Protein AF-A0AAW0X0D1-F1 (afdb_monomer)

Nearest PDB structures (foldseek):
  8yf1-assembly1_B  TM=9.082E-01  e=1.368E-10  Homo sapiens
  8yf1-assembly1_A  TM=9.006E-01  e=2.381E-10  Homo sapiens
  8jli-assembly1_B  TM=8.000E-01  e=1.851E-10  Homo sapiens
  8k77-assembly1_A  TM=7.781E-01  e=1.851E-10  Homo sapiens
  8uo9-assembly1_A  TM=7.679E-01  e=2.913E-10  Homo sapiens

Organism: Cherax quadricarinatus (NCBI:txid27406)

pLDDT: mean 74.45, std 17.95, range [35.16, 94.06]

Sequence (230 aa):
MMIGAMIWGSLSDNVGRRRALLSALFVNALFGIMTAFMPTYGIFMTTRLCSGIGIGGGIPIVFAYYCEFVTQPERGRHLSWLLVFWAIGGVFTALMAWIIIPRTGITVVLDEEHHFSSWRVFLVVCSLPSFGAVIGLYFMPESPRFLLEKGREVEAMIVYKKIFKWNNANNPGAEYQLTELELPSGPHRPLRHNPPQGVGKNFVSDISYGLEQLLWFISMVPRVHQASEK

Secondary structure (DSSP, 8-state):
-HHHHHHHHHHHHHH-HHHHHHHHHHHHHHHHHHHHH--SHHHHHHHHHHHHHHHHHHHHHHHHHHHHHS-GGGHHHHHHHHHHHHHHHHHHHHHHHHHHS--SHHHHHHTTTSSS-HHHHHHHHHHHHHHHHHHHHHTSPPPHHHHHHTT-HHHHHHHHHHHHHHHTTT-TT----------TTS----------TTS-S-HHHHHHHHHHHHHHHHHTS--TTS----

Structure (mmCIF, N/CA/C/O backbone):
data_AF-A0AAW0X0D1-F1
#
_entry.id   AF-A0AAW0X0D1-F1
#
loop_
_atom_site.group_PDB
_atom_site.id
_atom_site.type_symbol
_atom_site.label_atom_id
_atom_site.label_alt_id
_atom_site.label_comp_id
_atom_site.label_asym_id
_atom_site.label_entity_id
_atom_site.label_seq_id
_atom_site.pdbx_PDB_ins_code
_atom_site.Cartn_x
_atom_site.Cartn_y
_atom_site.Cartn_z
_atom_site.occupancy
_atom_site.B_iso_or_equiv
_atom_site.auth_seq_id
_atom_site.auth_comp_id
_atom_site.auth_asym_id
_atom_site.auth_atom_id
_atom_site.pdbx_PDB_model_num
ATOM 1 N N . MET A 1 1 ? 8.998 10.699 -1.374 1.00 71.00 1 MET A N 1
ATOM 2 C CA . MET A 1 1 ? 8.598 10.143 -0.063 1.00 71.00 1 MET A CA 1
ATOM 3 C C . MET A 1 1 ? 7.984 11.204 0.848 1.00 71.00 1 MET A C 1
ATOM 5 O O . MET A 1 1 ? 6.795 11.098 1.097 1.00 71.00 1 MET A O 1
ATOM 9 N N . MET A 1 2 ? 8.716 12.257 1.254 1.00 83.06 2 MET A N 1
ATOM 10 C CA . MET A 1 2 ? 8.206 13.308 2.166 1.00 83.06 2 MET A CA 1
ATOM 11 C C . MET A 1 2 ? 6.879 13.944 1.715 1.00 83.06 2 MET A C 1
ATOM 13 O O . MET A 1 2 ? 5.914 13.958 2.470 1.00 83.06 2 MET A O 1
ATOM 17 N N . ILE A 1 3 ? 6.810 14.398 0.460 1.00 87.81 3 ILE A N 1
ATOM 18 C CA . ILE A 1 3 ? 5.611 15.044 -0.103 1.00 87.81 3 ILE A CA 1
ATOM 19 C C . ILE A 1 3 ? 4.404 14.091 -0.088 1.00 87.81 3 ILE A C 1
ATOM 21 O O . ILE A 1 3 ? 3.301 14.488 0.272 1.00 87.81 3 ILE A O 1
ATOM 25 N N . GLY A 1 4 ? 4.624 12.814 -0.420 1.00 85.00 4 GLY A N 1
ATOM 26 C CA . GLY A 1 4 ? 3.578 11.792 -0.385 1.00 85.00 4 GLY A CA 1
ATOM 27 C C . GLY A 1 4 ? 3.030 11.566 1.018 1.00 85.00 4 GLY A C 1
ATOM 28 O O . GLY A 1 4 ? 1.818 11.572 1.194 1.00 85.00 4 GLY A O 1
ATOM 29 N N . ALA A 1 5 ? 3.907 11.455 2.019 1.00 85.62 5 ALA A N 1
ATOM 30 C CA . ALA A 1 5 ? 3.506 11.294 3.415 1.00 85.62 5 ALA A CA 1
ATOM 31 C C . ALA A 1 5 ? 2.669 12.477 3.929 1.00 85.62 5 ALA A C 1
ATOM 33 O O . ALA A 1 5 ? 1.670 12.261 4.606 1.00 85.62 5 ALA A O 1
ATOM 34 N N . MET A 1 6 ? 3.027 13.714 3.568 1.00 87.19 6 MET A N 1
ATOM 35 C CA . MET A 1 6 ? 2.276 14.910 3.976 1.00 87.19 6 MET A CA 1
ATOM 36 C C . MET A 1 6 ? 0.875 14.957 3.353 1.00 87.19 6 MET A C 1
ATOM 38 O O . MET A 1 6 ? -0.108 15.183 4.057 1.00 87.19 6 MET A O 1
ATOM 42 N N . ILE A 1 7 ? 0.775 14.711 2.042 1.00 88.75 7 ILE A N 1
ATOM 43 C CA . ILE A 1 7 ? -0.501 14.765 1.314 1.00 88.75 7 ILE A CA 1
ATOM 44 C C . ILE A 1 7 ? -1.424 13.633 1.774 1.00 88.75 7 ILE A C 1
ATOM 46 O O . ILE A 1 7 ? -2.567 13.876 2.156 1.00 88.75 7 ILE A O 1
ATOM 50 N N . TRP A 1 8 ? -0.930 12.393 1.760 1.00 88.94 8 TRP A N 1
ATOM 51 C CA . TRP A 1 8 ? -1.745 11.226 2.091 1.00 88.94 8 TRP A CA 1
ATOM 52 C C . TRP A 1 8 ? -2.006 11.081 3.585 1.00 88.94 8 TRP A C 1
ATOM 54 O O . TRP A 1 8 ? -3.079 10.605 3.937 1.00 88.94 8 TRP A O 1
ATOM 64 N N . GLY A 1 9 ? -1.096 11.531 4.452 1.00 85.69 9 GLY A N 1
ATOM 65 C CA . GLY A 1 9 ? -1.329 11.572 5.897 1.00 85.69 9 GLY A CA 1
ATOM 66 C C . GLY A 1 9 ? -2.491 12.500 6.257 1.00 85.69 9 GLY A C 1
ATOM 67 O O . GLY A 1 9 ? -3.450 12.077 6.894 1.00 85.69 9 GLY A O 1
ATOM 68 N N . SER A 1 10 ? -2.487 13.733 5.737 1.00 85.81 10 SER A N 1
ATOM 69 C CA . SER A 1 10 ? -3.622 14.653 5.921 1.00 85.81 10 SER A CA 1
ATOM 70 C C . SER A 1 10 ? -4.919 14.099 5.314 1.00 85.81 10 SER A C 1
ATOM 72 O O . SER A 1 10 ? -6.009 14.232 5.879 1.00 85.81 10 SER A O 1
ATOM 74 N N . LEU A 1 11 ? -4.819 13.414 4.170 1.00 87.94 11 LEU A N 1
ATOM 75 C CA . LEU A 1 11 ? -5.970 12.775 3.538 1.00 87.94 11 LEU A CA 1
ATOM 76 C C . LEU A 1 11 ? -6.513 11.596 4.363 1.00 87.94 11 LEU A C 1
ATOM 78 O O . LEU A 1 11 ? -7.732 11.418 4.421 1.00 87.94 11 LEU A O 1
ATOM 82 N N . SER A 1 12 ? -5.649 10.805 5.009 1.00 87.56 12 SER A N 1
ATOM 83 C CA . SER A 1 12 ? -6.058 9.639 5.800 1.00 87.56 12 SER A CA 1
ATOM 84 C C . SER A 1 12 ? -6.858 10.012 7.034 1.00 87.56 12 SER A C 1
ATOM 86 O O . SER A 1 12 ? -7.807 9.303 7.366 1.00 87.56 12 SER A O 1
ATOM 88 N N . ASP A 1 13 ? -6.537 11.146 7.649 1.00 85.06 13 ASP A N 1
ATOM 89 C CA . ASP A 1 13 ? -7.237 11.632 8.840 1.00 85.06 13 ASP A CA 1
ATOM 90 C C . ASP A 1 13 ? -8.615 12.220 8.489 1.00 85.06 13 ASP A C 1
ATOM 92 O O . ASP A 1 13 ? -9.566 12.153 9.270 1.00 85.06 13 ASP A O 1
ATOM 96 N N . ASN A 1 14 ? -8.768 12.756 7.274 1.00 84.75 14 ASN A N 1
ATOM 97 C CA . ASN A 1 14 ? -10.017 13.370 6.830 1.00 84.75 14 ASN A CA 1
ATOM 98 C C . ASN A 1 14 ? -10.994 12.376 6.189 1.00 84.75 14 ASN A C 1
ATOM 100 O O . ASN A 1 14 ? -12.172 12.349 6.557 1.00 84.75 14 ASN A O 1
ATOM 104 N N . VAL A 1 15 ? -10.516 11.578 5.230 1.00 84.62 15 VAL A N 1
ATOM 105 C CA . VAL A 1 15 ? -11.342 10.718 4.358 1.00 84.62 15 VAL A CA 1
ATOM 106 C C . VAL A 1 15 ? -11.457 9.287 4.888 1.00 84.62 15 VAL A C 1
ATOM 108 O O . VAL A 1 15 ? -12.427 8.594 4.570 1.00 84.62 15 VAL A O 1
ATOM 111 N N . GLY A 1 16 ? -10.493 8.852 5.700 1.00 84.75 16 GLY A N 1
ATOM 112 C CA . GLY A 1 16 ? -10.395 7.495 6.228 1.00 84.75 16 GLY A CA 1
ATOM 113 C C . GLY A 1 16 ? -9.120 6.795 5.786 1.00 84.75 16 GLY A C 1
ATOM 114 O O . GLY A 1 16 ? -8.631 6.968 4.663 1.00 84.75 16 GLY A O 1
ATOM 115 N N . ARG A 1 17 ? -8.583 5.973 6.686 1.00 88.69 17 ARG A N 1
ATOM 116 C CA . ARG A 1 17 ? -7.289 5.306 6.519 1.00 88.69 17 ARG A CA 1
ATOM 117 C C . ARG A 1 17 ? -7.302 4.288 5.388 1.00 88.69 17 ARG A C 1
ATOM 119 O O . ARG A 1 17 ? -6.362 4.263 4.599 1.00 88.69 17 ARG A O 1
ATOM 126 N N . ARG A 1 18 ? -8.369 3.496 5.237 1.00 89.31 18 ARG A N 1
ATOM 127 C CA . ARG A 1 18 ? -8.465 2.508 4.148 1.00 89.31 18 ARG A CA 1
ATOM 128 C C . ARG A 1 18 ? -8.559 3.198 2.794 1.00 89.31 18 ARG A C 1
ATOM 130 O O . ARG A 1 18 ? -7.876 2.791 1.861 1.00 89.31 18 ARG A O 1
ATOM 137 N N . ARG A 1 19 ? -9.385 4.242 2.673 1.00 89.88 19 ARG A N 1
ATOM 138 C CA . ARG A 1 19 ? -9.566 4.981 1.410 1.00 89.88 19 ARG A CA 1
ATOM 139 C C . ARG A 1 19 ? -8.287 5.693 0.977 1.00 89.88 19 ARG A C 1
ATOM 141 O O . ARG A 1 19 ? -7.924 5.617 -0.195 1.00 89.88 19 ARG A O 1
ATOM 148 N N . ALA A 1 20 ? -7.589 6.333 1.914 1.00 91.81 20 ALA A N 1
ATOM 149 C CA . ALA A 1 20 ? -6.301 6.962 1.639 1.00 91.81 20 ALA A CA 1
ATOM 150 C C . ALA A 1 20 ? -5.225 5.926 1.279 1.00 91.81 20 ALA A C 1
ATOM 152 O O . ALA A 1 20 ? -4.462 6.128 0.338 1.00 91.81 20 ALA A O 1
ATOM 153 N N . LEU A 1 21 ? -5.193 4.781 1.964 1.00 91.06 21 LEU A N 1
ATOM 154 C CA . LEU A 1 21 ? -4.252 3.717 1.633 1.00 91.06 21 LEU A CA 1
ATOM 155 C C . LEU A 1 21 ? -4.539 3.092 0.257 1.00 91.06 21 LEU A C 1
ATOM 157 O O . LEU A 1 21 ? -3.612 2.873 -0.519 1.00 91.06 21 LEU A O 1
ATOM 161 N N . LEU A 1 22 ? -5.811 2.861 -0.082 1.00 92.44 22 LEU A N 1
ATOM 162 C CA . LEU A 1 22 ? -6.222 2.376 -1.403 1.00 92.44 22 LEU A CA 1
ATOM 163 C C . LEU A 1 22 ? -5.805 3.342 -2.513 1.00 92.44 22 LEU A C 1
ATOM 165 O O . LEU A 1 22 ? -5.269 2.895 -3.524 1.00 92.44 22 LEU A O 1
ATOM 169 N N . SER A 1 23 ? -6.002 4.652 -2.330 1.00 92.75 23 SER A N 1
ATOM 170 C CA . SER A 1 23 ? -5.594 5.635 -3.338 1.00 92.75 23 SER A CA 1
ATOM 171 C C . SER A 1 23 ? -4.072 5.707 -3.486 1.00 92.75 23 SER A C 1
ATOM 173 O O . SER A 1 23 ? -3.581 5.756 -4.612 1.00 92.75 23 SER A O 1
ATOM 175 N N . ALA A 1 24 ? -3.313 5.629 -2.385 1.00 92.44 24 ALA A N 1
ATOM 176 C CA . ALA A 1 24 ? -1.848 5.590 -2.411 1.00 92.44 24 ALA A CA 1
ATOM 177 C C . ALA A 1 24 ? -1.316 4.363 -3.170 1.00 92.44 24 ALA A C 1
ATOM 179 O O . ALA A 1 24 ? -0.440 4.483 -4.032 1.00 92.44 24 ALA A O 1
ATOM 180 N N . LEU A 1 25 ? -1.869 3.183 -2.869 1.00 91.56 25 LEU A N 1
ATOM 181 C CA . LEU A 1 25 ? -1.496 1.926 -3.516 1.00 91.56 25 LEU A CA 1
ATOM 182 C C . LEU A 1 25 ? -1.894 1.910 -4.991 1.00 91.56 25 LEU A C 1
ATOM 184 O O . LEU A 1 25 ? -1.103 1.467 -5.819 1.00 91.56 25 LEU A O 1
ATOM 188 N N . PHE A 1 26 ? -3.073 2.433 -5.330 1.00 93.06 26 PHE A N 1
ATOM 189 C CA . PHE A 1 26 ? -3.527 2.537 -6.714 1.00 93.06 26 PHE A CA 1
ATOM 190 C C . PHE A 1 26 ? -2.626 3.458 -7.540 1.00 93.06 26 PHE A C 1
ATOM 192 O O . PHE A 1 26 ? -2.194 3.074 -8.623 1.00 93.06 26 PHE A O 1
ATOM 199 N N . VAL A 1 27 ? -2.269 4.632 -7.005 1.00 93.38 27 VAL A N 1
ATOM 200 C CA . VAL A 1 27 ? -1.297 5.550 -7.622 1.00 93.38 27 VAL A CA 1
ATOM 201 C C . VAL A 1 27 ? 0.036 4.836 -7.834 1.00 93.38 27 VAL A C 1
ATOM 203 O O . VAL A 1 27 ? 0.568 4.846 -8.942 1.00 93.38 27 VAL A O 1
ATOM 206 N N . ASN A 1 28 ? 0.562 4.151 -6.816 1.00 92.94 28 ASN A N 1
ATOM 207 C CA . ASN A 1 28 ? 1.808 3.405 -6.969 1.00 92.94 28 ASN A CA 1
ATOM 208 C C . ASN A 1 28 ? 1.719 2.309 -8.046 1.00 92.94 28 ASN A C 1
ATOM 210 O O . ASN A 1 28 ? 2.626 2.190 -8.864 1.00 92.94 28 ASN A O 1
ATOM 214 N N . ALA A 1 29 ? 0.642 1.526 -8.057 1.00 91.81 29 ALA A N 1
ATOM 215 C CA . ALA A 1 29 ? 0.449 0.418 -8.984 1.00 91.81 29 ALA A CA 1
ATOM 216 C C . ALA A 1 29 ? 0.308 0.908 -10.438 1.00 91.81 29 ALA A C 1
ATOM 218 O O . ALA A 1 29 ? 0.981 0.398 -11.336 1.00 91.81 29 ALA A O 1
ATOM 219 N N . LEU A 1 30 ? -0.500 1.950 -10.656 1.00 94.06 30 LEU A N 1
ATOM 220 C CA . LEU A 1 30 ? -0.722 2.563 -11.964 1.00 94.06 30 LEU A CA 1
ATOM 221 C C . LEU A 1 30 ? 0.572 3.161 -12.525 1.00 94.06 30 LEU A C 1
ATOM 223 O O . LEU A 1 30 ? 1.005 2.789 -13.616 1.00 94.06 30 LEU A O 1
ATOM 227 N N . PHE A 1 31 ? 1.229 4.041 -11.764 1.00 93.56 31 PHE A N 1
ATOM 228 C CA . PHE A 1 31 ? 2.475 4.668 -12.208 1.00 93.56 31 PHE A CA 1
ATOM 229 C C . PHE A 1 31 ? 3.635 3.659 -12.285 1.00 93.56 31 PHE A C 1
ATOM 231 O O . PHE A 1 31 ? 4.514 3.800 -13.136 1.00 93.56 31 PHE A O 1
ATOM 238 N N . GLY A 1 32 ? 3.625 2.605 -11.465 1.00 90.31 32 GLY A N 1
ATOM 239 C CA . GLY A 1 32 ? 4.586 1.501 -11.527 1.00 90.31 32 GLY A CA 1
ATOM 240 C C . GLY A 1 32 ? 4.571 0.782 -12.877 1.00 90.31 32 GLY A C 1
ATOM 241 O O . GLY A 1 32 ? 5.615 0.681 -13.521 1.00 90.31 32 GLY A O 1
ATOM 242 N N . ILE A 1 33 ? 3.387 0.383 -13.358 1.00 91.19 33 ILE A N 1
ATOM 243 C CA . ILE A 1 33 ? 3.243 -0.242 -14.684 1.00 91.19 33 ILE A CA 1
ATOM 244 C C . ILE A 1 33 ? 3.492 0.768 -15.801 1.00 91.19 33 ILE A C 1
ATOM 246 O O . ILE A 1 33 ? 4.225 0.458 -16.737 1.00 91.19 33 ILE A O 1
ATOM 250 N N . MET A 1 34 ? 2.936 1.981 -15.706 1.00 91.81 34 MET A N 1
ATOM 25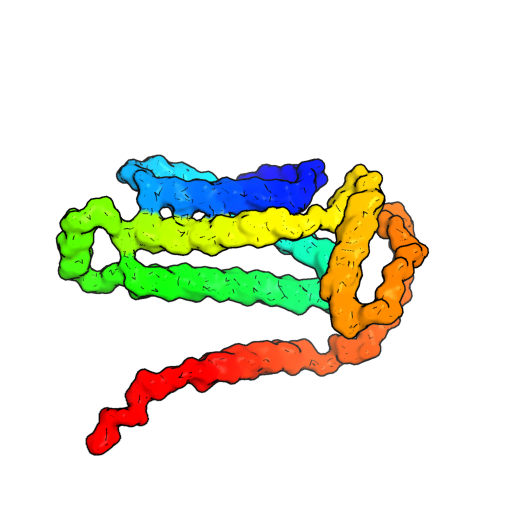1 C CA . MET A 1 34 ? 3.139 3.014 -16.730 1.00 91.81 34 MET A CA 1
ATOM 252 C C . MET A 1 34 ? 4.625 3.279 -16.979 1.00 91.81 34 MET A C 1
ATOM 254 O O . MET A 1 34 ? 5.024 3.453 -18.127 1.00 91.81 34 MET A O 1
ATOM 258 N N . THR A 1 35 ? 5.456 3.233 -15.932 1.00 90.81 35 THR A N 1
ATOM 259 C CA . THR A 1 35 ? 6.909 3.435 -16.041 1.00 90.81 35 THR A CA 1
ATOM 260 C C . THR A 1 35 ? 7.549 2.446 -17.024 1.00 90.81 35 THR A C 1
ATOM 262 O O . THR A 1 35 ? 8.447 2.828 -17.773 1.00 90.81 35 THR A O 1
ATOM 265 N N . ALA A 1 36 ? 7.066 1.201 -17.082 1.00 88.06 36 ALA A N 1
ATOM 266 C CA . ALA A 1 36 ? 7.604 0.174 -17.973 1.00 88.06 36 ALA A CA 1
ATOM 267 C C . ALA A 1 36 ? 7.348 0.460 -19.461 1.00 88.06 36 ALA A C 1
ATOM 269 O O . ALA A 1 36 ? 8.088 -0.042 -20.303 1.00 88.06 36 ALA A O 1
ATOM 270 N N . PHE A 1 37 ? 6.359 1.292 -19.798 1.00 87.75 37 PHE A N 1
ATOM 271 C CA . PHE A 1 37 ? 5.997 1.627 -21.180 1.00 87.75 37 PHE A CA 1
ATOM 272 C C . PHE A 1 37 ? 6.543 2.982 -21.649 1.00 87.75 37 PHE A C 1
ATOM 274 O O . PHE A 1 37 ? 6.379 3.335 -22.813 1.00 87.75 37 PHE A O 1
ATOM 281 N N . MET A 1 38 ? 7.224 3.746 -20.784 1.00 88.81 38 MET A N 1
ATOM 282 C CA . MET A 1 38 ? 7.678 5.089 -21.158 1.00 88.81 38 MET A CA 1
ATOM 283 C C . MET A 1 38 ? 8.875 5.049 -22.126 1.00 88.81 38 MET A C 1
ATOM 285 O O . MET A 1 38 ? 9.872 4.382 -21.826 1.00 88.81 38 MET A O 1
ATOM 289 N N . PRO A 1 39 ? 8.810 5.755 -23.274 1.00 83.50 39 PRO A N 1
ATOM 290 C CA . PRO A 1 39 ? 9.883 5.761 -24.271 1.00 83.50 39 PRO A CA 1
ATOM 291 C C . PRO A 1 39 ? 10.992 6.769 -23.937 1.00 83.50 39 PRO A C 1
ATOM 293 O O . PRO A 1 39 ? 12.158 6.521 -24.223 1.00 83.50 39 PRO A O 1
ATOM 296 N N . THR A 1 40 ? 10.640 7.886 -23.294 1.00 89.25 40 THR A N 1
ATOM 297 C CA . THR A 1 40 ? 11.554 9.009 -23.039 1.00 89.25 40 THR A CA 1
ATOM 298 C C . THR A 1 40 ? 11.998 9.044 -21.581 1.00 89.25 40 THR A C 1
ATOM 300 O O . THR A 1 40 ? 11.172 8.934 -20.673 1.00 89.25 40 THR A O 1
ATOM 303 N N . TYR A 1 41 ? 13.287 9.308 -21.345 1.00 88.25 41 TYR A N 1
ATOM 304 C CA . TYR A 1 41 ? 13.872 9.403 -20.001 1.00 88.25 41 TYR A CA 1
ATOM 305 C C . TYR A 1 41 ? 13.154 10.413 -19.081 1.00 88.25 41 TYR A C 1
ATOM 307 O O . TYR A 1 41 ? 12.909 10.126 -17.911 1.00 88.25 41 TYR A O 1
ATOM 315 N N . GLY A 1 42 ? 12.741 11.573 -19.608 1.00 92.31 42 GLY A N 1
ATOM 316 C CA . GLY A 1 42 ? 12.019 12.581 -18.820 1.00 92.31 42 GLY A CA 1
ATOM 317 C C . GLY A 1 42 ? 10.661 12.091 -18.300 1.00 92.31 42 GLY A C 1
ATOM 318 O O . GLY A 1 42 ? 10.326 12.279 -17.128 1.00 92.31 42 GLY A O 1
ATOM 319 N N . ILE A 1 43 ? 9.890 11.398 -19.143 1.00 90.25 43 ILE A N 1
ATOM 320 C CA . ILE A 1 43 ? 8.581 10.853 -18.751 1.00 90.25 43 ILE A CA 1
ATOM 321 C C . ILE A 1 43 ? 8.769 9.640 -17.829 1.00 90.25 43 ILE A C 1
ATOM 323 O O . ILE A 1 43 ? 8.041 9.478 -16.852 1.00 90.25 43 ILE A O 1
ATOM 327 N N . PHE A 1 44 ? 9.801 8.830 -18.068 1.00 90.44 44 PHE A N 1
ATOM 328 C CA . PHE A 1 44 ? 10.196 7.752 -17.164 1.00 90.44 44 PHE A CA 1
ATOM 329 C C . PHE A 1 44 ? 10.468 8.272 -15.740 1.00 90.44 44 PHE A C 1
ATOM 331 O O . PHE A 1 44 ? 9.900 7.759 -14.774 1.00 90.44 44 PHE A O 1
ATOM 338 N N . MET A 1 45 ? 11.261 9.339 -15.599 1.00 92.31 45 MET A N 1
ATOM 339 C CA . MET A 1 45 ? 11.615 9.897 -14.290 1.00 92.31 45 MET A CA 1
ATOM 340 C C . MET A 1 45 ? 10.412 10.514 -13.566 1.00 92.31 45 MET A C 1
ATOM 342 O O . MET A 1 45 ? 10.223 10.290 -12.370 1.00 92.31 45 MET A O 1
ATOM 346 N N . THR A 1 46 ? 9.564 11.258 -14.279 1.00 93.38 46 THR A N 1
ATOM 347 C CA . THR A 1 46 ? 8.354 11.868 -13.693 1.00 93.38 46 THR A CA 1
ATOM 348 C C . THR A 1 46 ? 7.359 10.810 -13.222 1.00 93.38 46 THR A C 1
ATOM 350 O O . THR A 1 46 ? 6.896 10.869 -12.084 1.00 93.38 46 THR A O 1
ATOM 353 N N . THR A 1 47 ? 7.114 9.778 -14.031 1.00 92.88 47 THR A N 1
ATOM 354 C CA . THR A 1 47 ? 6.271 8.631 -13.657 1.00 92.88 47 THR A CA 1
ATOM 355 C C . THR A 1 47 ? 6.819 7.936 -12.406 1.00 92.88 47 THR A C 1
ATOM 357 O O . THR A 1 47 ? 6.063 7.571 -11.499 1.00 92.88 47 THR A O 1
ATOM 360 N N . ARG A 1 48 ? 8.149 7.822 -12.288 1.00 91.31 48 ARG A N 1
ATOM 361 C CA . ARG A 1 48 ? 8.778 7.197 -11.124 1.00 91.31 48 ARG A CA 1
ATOM 362 C C . ARG A 1 48 ? 8.703 8.048 -9.864 1.00 91.31 48 ARG A C 1
ATOM 364 O O . ARG A 1 48 ? 8.474 7.503 -8.782 1.00 91.31 48 ARG A O 1
ATOM 371 N N . LEU A 1 49 ? 8.814 9.368 -10.001 1.00 92.25 49 LEU A N 1
ATOM 372 C CA . LEU A 1 49 ? 8.538 10.307 -8.915 1.00 92.25 49 LEU A CA 1
ATOM 373 C C . LEU A 1 49 ? 7.087 10.178 -8.434 1.00 92.25 49 LEU A C 1
ATOM 375 O O . LEU A 1 49 ? 6.869 10.062 -7.229 1.00 92.25 49 LEU A O 1
ATOM 379 N N . CYS A 1 50 ? 6.111 10.102 -9.344 1.00 92.44 50 CYS A N 1
ATOM 380 C CA . CYS A 1 50 ? 4.698 9.902 -9.001 1.00 92.44 50 CYS A CA 1
ATOM 381 C C . CYS A 1 50 ? 4.452 8.572 -8.267 1.00 92.44 50 CYS A C 1
ATOM 383 O O . CYS A 1 50 ? 3.807 8.562 -7.217 1.00 92.44 50 CYS A O 1
ATOM 385 N N . SER A 1 51 ? 5.029 7.463 -8.741 1.00 91.88 51 SER A N 1
ATOM 386 C CA . SER A 1 51 ? 4.988 6.173 -8.028 1.00 91.88 51 SER A CA 1
ATOM 387 C C . SER A 1 51 ? 5.613 6.281 -6.628 1.00 91.88 51 SER A C 1
ATOM 389 O O . SER A 1 51 ? 5.042 5.801 -5.646 1.00 91.88 51 SER A O 1
ATOM 391 N N . GLY A 1 52 ? 6.738 6.990 -6.499 1.00 90.88 52 GLY A N 1
ATOM 392 C CA . GLY A 1 52 ? 7.394 7.224 -5.214 1.00 90.88 52 GLY A CA 1
ATOM 393 C C . GLY A 1 52 ? 6.579 8.086 -4.239 1.00 90.88 52 GLY A C 1
ATOM 394 O O . GLY A 1 52 ? 6.694 7.924 -3.024 1.00 90.88 52 GLY A O 1
ATOM 395 N N . ILE A 1 53 ? 5.740 8.997 -4.731 1.00 92.00 53 ILE A N 1
ATOM 396 C CA . ILE A 1 53 ? 4.791 9.743 -3.892 1.00 92.00 53 ILE A CA 1
ATOM 397 C C . ILE A 1 53 ? 3.741 8.782 -3.315 1.00 92.00 53 ILE A C 1
ATOM 399 O O . ILE A 1 53 ? 3.498 8.827 -2.110 1.00 92.00 53 ILE A O 1
ATOM 403 N N . GLY A 1 54 ? 3.206 7.863 -4.127 1.00 90.38 54 GLY A N 1
ATOM 404 C CA . GLY A 1 54 ? 2.249 6.844 -3.678 1.00 90.38 54 GLY A CA 1
ATOM 405 C C . GLY A 1 54 ? 2.810 5.934 -2.579 1.00 90.38 54 GLY A C 1
ATOM 406 O O . GLY A 1 54 ? 2.202 5.797 -1.519 1.00 90.38 54 GLY A O 1
ATOM 407 N N . ILE A 1 55 ? 4.014 5.380 -2.771 1.00 90.31 55 ILE A N 1
ATOM 408 C CA . ILE A 1 55 ? 4.672 4.537 -1.751 1.00 90.31 55 ILE A CA 1
ATOM 409 C C . ILE A 1 55 ? 4.929 5.333 -0.465 1.00 90.31 55 ILE A C 1
ATOM 411 O O . ILE A 1 55 ? 4.638 4.853 0.629 1.00 90.31 55 ILE A O 1
ATOM 415 N N . GLY A 1 56 ? 5.438 6.563 -0.589 1.00 89.25 56 GLY A N 1
ATOM 416 C CA . GLY A 1 56 ? 5.763 7.405 0.563 1.00 89.25 56 GLY A CA 1
ATOM 417 C C . GLY A 1 56 ? 4.553 7.777 1.416 1.00 89.25 56 GLY A C 1
ATOM 418 O O . GLY A 1 56 ? 4.687 7.893 2.630 1.00 89.25 56 GLY A O 1
ATOM 419 N N . GLY A 1 57 ? 3.385 7.936 0.791 1.00 88.00 57 GLY A N 1
ATOM 420 C CA . GLY A 1 57 ? 2.115 8.151 1.483 1.00 88.00 57 GLY A CA 1
ATOM 421 C C . GLY A 1 57 ? 1.551 6.886 2.126 1.00 88.00 57 GLY A C 1
ATOM 422 O O . GLY A 1 57 ? 1.042 6.936 3.241 1.00 88.00 57 GLY A O 1
ATOM 423 N N . GLY A 1 58 ? 1.671 5.741 1.448 1.00 89.69 58 GLY A N 1
ATOM 424 C CA . GLY A 1 58 ? 1.090 4.480 1.906 1.00 89.69 58 GLY A CA 1
ATOM 425 C C . GLY A 1 58 ? 1.732 3.933 3.181 1.00 89.69 58 GLY A C 1
ATOM 426 O O . GLY A 1 58 ? 1.013 3.511 4.080 1.00 89.69 58 GLY A O 1
ATOM 427 N N . ILE A 1 59 ? 3.064 3.974 3.294 1.00 89.62 59 ILE A N 1
ATOM 428 C CA . ILE A 1 59 ? 3.808 3.367 4.415 1.00 89.62 59 ILE A CA 1
ATOM 429 C C . ILE A 1 59 ? 3.291 3.809 5.802 1.00 89.62 59 ILE A C 1
ATOM 431 O O . ILE A 1 59 ? 2.888 2.934 6.572 1.00 89.62 59 ILE A O 1
ATOM 435 N N . PRO A 1 60 ? 3.255 5.111 6.156 1.00 88.69 60 PRO A N 1
ATOM 436 C CA . PRO A 1 60 ? 2.798 5.534 7.484 1.00 88.69 60 PRO A CA 1
ATOM 437 C C . PRO A 1 60 ? 1.330 5.167 7.743 1.00 88.69 60 PRO A C 1
ATOM 439 O O . PRO A 1 60 ? 0.977 4.797 8.863 1.00 88.69 60 PRO A O 1
ATOM 442 N N . ILE A 1 61 ? 0.489 5.197 6.705 1.00 90.75 61 ILE A N 1
ATOM 443 C CA . ILE A 1 61 ? -0.928 4.838 6.815 1.00 90.75 61 ILE A CA 1
ATOM 444 C C . ILE A 1 61 ? -1.088 3.344 7.085 1.00 90.75 61 ILE A C 1
ATOM 446 O O . ILE A 1 61 ? -1.905 2.985 7.925 1.00 90.75 61 ILE A O 1
ATOM 450 N N . VAL A 1 62 ? -0.306 2.470 6.435 1.00 90.75 62 VAL A N 1
ATOM 451 C CA . VAL A 1 62 ? -0.333 1.018 6.698 1.00 90.75 62 VAL A CA 1
ATOM 452 C C . VAL A 1 62 ? -0.025 0.739 8.163 1.00 90.75 62 VAL A C 1
ATOM 454 O O . VAL A 1 62 ? -0.772 0.006 8.808 1.00 90.75 62 VAL A O 1
ATOM 457 N N . PHE A 1 63 ? 1.042 1.337 8.698 1.00 89.12 63 PHE A N 1
ATOM 458 C CA . PHE A 1 63 ? 1.422 1.154 10.099 1.00 89.12 63 PHE A CA 1
ATOM 459 C C . PHE A 1 63 ? 0.317 1.615 11.049 1.00 89.12 63 PHE A C 1
ATOM 461 O O . PHE A 1 63 ? -0.058 0.887 11.968 1.00 89.12 63 PHE A O 1
ATOM 468 N N . ALA A 1 64 ? -0.237 2.802 10.806 1.00 88.88 64 ALA A N 1
ATOM 469 C CA . ALA A 1 64 ? -1.296 3.361 11.631 1.00 88.88 64 AL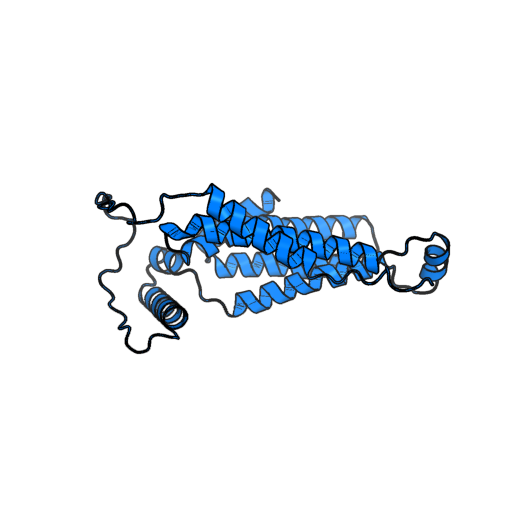A A CA 1
ATOM 470 C C . ALA A 1 64 ? -2.576 2.508 11.558 1.00 88.88 64 ALA A C 1
ATOM 472 O O . ALA A 1 64 ? -3.132 2.143 12.595 1.00 88.88 64 ALA A O 1
ATOM 473 N N . TYR A 1 65 ? -3.009 2.157 10.346 1.00 88.69 65 TYR A N 1
ATOM 474 C CA . TYR A 1 65 ? -4.179 1.323 10.078 1.00 88.69 65 TYR A CA 1
ATOM 475 C C . TYR A 1 65 ? -4.047 -0.039 10.758 1.00 88.69 65 TYR A C 1
ATOM 477 O O . TYR A 1 65 ? -4.949 -0.459 11.472 1.00 88.69 65 TYR A O 1
ATOM 485 N N . TYR A 1 66 ? -2.903 -0.704 10.613 1.00 87.19 66 TYR A N 1
ATOM 486 C CA . TYR A 1 66 ? -2.678 -2.019 11.201 1.00 87.19 66 TYR A CA 1
ATOM 487 C C . TYR A 1 66 ? -2.673 -1.982 12.738 1.00 87.19 66 TYR A C 1
ATOM 489 O O . TYR A 1 66 ? -3.314 -2.816 13.376 1.00 87.19 66 TYR A O 1
ATOM 497 N N . CYS A 1 67 ? -2.053 -0.966 13.346 1.00 86.00 67 CYS A N 1
ATOM 498 C CA . CYS A 1 67 ? -2.039 -0.777 14.801 1.00 86.00 67 CYS A CA 1
ATOM 499 C C . CYS A 1 67 ? -3.428 -0.603 15.436 1.00 86.00 67 CYS A C 1
ATOM 501 O O . CYS A 1 67 ? -3.576 -0.830 16.637 1.00 86.00 67 CYS A O 1
ATOM 503 N N . GLU A 1 68 ? -4.441 -0.199 14.671 1.00 85.44 68 GLU A N 1
ATOM 504 C CA . GLU A 1 68 ? -5.808 -0.039 15.182 1.00 85.44 68 GLU A CA 1
ATOM 505 C C . GLU A 1 68 ? -6.575 -1.350 15.297 1.00 85.44 68 GLU A C 1
ATOM 507 O O . GLU A 1 68 ? -7.501 -1.435 16.102 1.00 85.44 68 GLU A O 1
ATOM 512 N N . PHE A 1 69 ? -6.179 -2.376 14.543 1.00 80.81 69 PHE A N 1
ATOM 513 C CA . PHE A 1 69 ? -6.751 -3.717 14.663 1.00 80.81 69 PHE A CA 1
ATOM 514 C C . PHE A 1 69 ? -6.044 -4.562 15.727 1.00 80.81 69 PHE A C 1
ATOM 516 O O . PHE A 1 69 ? -6.582 -5.584 16.148 1.00 80.81 69 PHE A O 1
ATOM 523 N N . VAL A 1 70 ? -4.855 -4.146 16.178 1.00 81.00 70 VAL A N 1
ATOM 524 C CA . VAL A 1 70 ? -4.023 -4.919 17.107 1.00 81.00 70 VAL A CA 1
ATOM 525 C C . VAL A 1 70 ? -4.186 -4.438 18.553 1.00 81.00 70 VAL A C 1
ATOM 527 O O . VAL A 1 70 ? -4.122 -3.243 18.873 1.00 81.00 70 VAL A O 1
ATOM 530 N N . THR A 1 71 ? -4.345 -5.402 19.461 1.00 73.38 71 THR A N 1
ATOM 531 C CA . THR A 1 71 ? -4.433 -5.177 20.908 1.00 73.38 71 THR A CA 1
ATOM 532 C C . THR A 1 71 ? -3.095 -4.689 21.472 1.00 73.38 71 THR A C 1
ATOM 534 O O . THR A 1 71 ? -2.032 -5.145 21.060 1.00 73.38 71 THR A O 1
ATOM 537 N N . GLN A 1 72 ? -3.140 -3.768 22.444 1.00 71.62 72 GLN A N 1
ATOM 538 C CA . GLN A 1 72 ? -1.965 -3.122 23.060 1.00 71.62 72 GLN A CA 1
ATOM 539 C C . GLN A 1 72 ? -0.776 -4.056 23.384 1.00 71.62 72 GLN A C 1
ATOM 541 O O . GLN A 1 72 ? 0.336 -3.715 22.978 1.00 71.62 72 GLN A O 1
ATOM 546 N N . PRO A 1 73 ? -0.952 -5.221 24.047 1.00 72.19 73 PRO A N 1
ATOM 547 C CA . PRO A 1 73 ? 0.185 -6.064 24.430 1.00 72.19 73 PRO A CA 1
ATOM 548 C C . PRO A 1 73 ? 0.886 -6.735 23.242 1.00 72.19 73 PRO A C 1
ATOM 550 O O . PRO A 1 73 ? 2.071 -7.040 23.329 1.00 72.19 73 PRO A O 1
ATOM 553 N N . GLU A 1 74 ? 0.196 -6.943 22.119 1.00 76.06 74 GLU A N 1
ATOM 554 C CA . GLU A 1 74 ? 0.748 -7.671 20.972 1.00 76.06 74 GLU A CA 1
ATOM 555 C C . GLU A 1 74 ? 1.172 -6.755 19.814 1.00 76.06 74 GLU A C 1
ATOM 557 O O . GLU A 1 74 ? 1.655 -7.246 18.790 1.00 76.06 74 GLU A O 1
ATOM 562 N N . ARG A 1 75 ? 1.033 -5.427 19.952 1.00 78.25 75 ARG A N 1
ATOM 563 C CA . ARG A 1 75 ? 1.367 -4.452 18.892 1.00 78.25 75 ARG A CA 1
ATOM 564 C C . ARG A 1 75 ? 2.790 -4.602 18.383 1.00 78.25 75 ARG A C 1
ATOM 566 O O . ARG A 1 75 ? 2.992 -4.642 17.174 1.00 78.25 75 ARG A O 1
ATOM 573 N N . GLY A 1 76 ? 3.756 -4.740 19.292 1.00 81.31 76 GLY A N 1
ATOM 574 C CA . GLY A 1 76 ? 5.168 -4.889 18.936 1.00 81.31 76 GLY A CA 1
ATOM 575 C C . GLY A 1 76 ? 5.421 -6.114 18.054 1.00 81.31 76 GLY A C 1
ATOM 576 O O . GLY A 1 76 ? 6.024 -5.989 16.994 1.00 81.31 76 GLY A O 1
ATOM 577 N N . ARG A 1 77 ? 4.878 -7.280 18.431 1.00 79.62 77 ARG A N 1
ATOM 578 C CA . ARG A 1 77 ? 5.030 -8.529 17.665 1.00 79.62 77 ARG A CA 1
ATOM 579 C C . ARG A 1 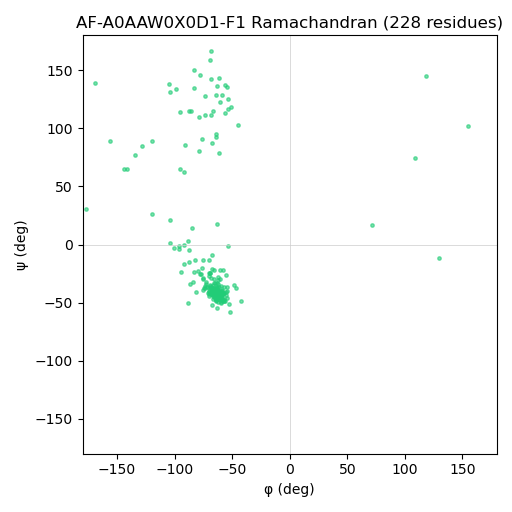77 ? 4.457 -8.402 16.254 1.00 79.62 77 ARG A C 1
ATOM 581 O O . ARG A 1 77 ? 5.095 -8.798 15.284 1.00 79.62 77 ARG A O 1
ATOM 588 N N . HIS A 1 78 ? 3.259 -7.840 16.135 1.00 80.69 78 HIS A N 1
ATOM 589 C CA . HIS A 1 78 ? 2.589 -7.682 14.847 1.00 80.69 78 HIS A CA 1
ATOM 590 C C . HIS A 1 78 ? 3.295 -6.659 13.948 1.00 80.69 78 HIS A C 1
ATOM 592 O O . HIS A 1 78 ? 3.409 -6.882 12.744 1.00 80.69 78 HIS A O 1
ATOM 598 N N . LEU A 1 79 ? 3.812 -5.569 14.517 1.00 86.19 79 LEU A N 1
ATOM 599 C CA . LEU A 1 79 ? 4.636 -4.611 13.781 1.00 86.19 79 LEU A CA 1
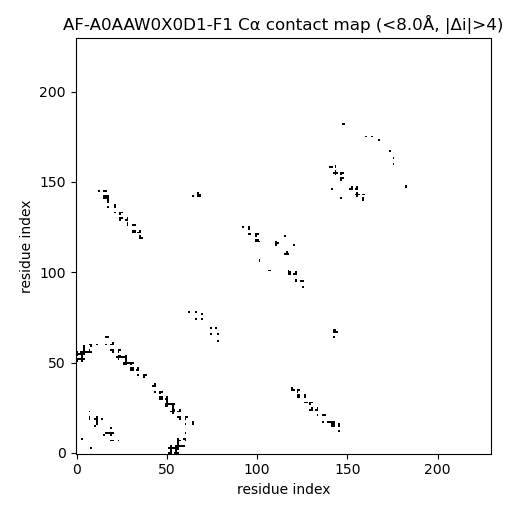ATOM 600 C C . LEU A 1 79 ? 5.924 -5.256 13.265 1.00 86.19 79 LEU A C 1
ATOM 602 O O . LEU A 1 79 ? 6.269 -5.052 12.105 1.00 86.19 79 LEU A O 1
ATOM 606 N N . SER A 1 80 ? 6.588 -6.091 14.070 1.00 86.75 80 SER A N 1
ATOM 607 C CA . SER A 1 80 ? 7.761 -6.849 13.622 1.00 86.75 80 SER A CA 1
ATOM 608 C C . SER A 1 80 ? 7.440 -7.751 12.430 1.00 86.75 80 SER A C 1
ATOM 610 O O . SER A 1 80 ? 8.187 -7.745 11.455 1.00 86.75 80 SER A O 1
ATOM 612 N N . TRP A 1 81 ? 6.302 -8.456 12.445 1.00 84.69 81 TRP A N 1
ATOM 613 C CA . TRP A 1 81 ? 5.846 -9.227 11.281 1.00 84.69 81 TRP A CA 1
ATOM 614 C C . TRP A 1 81 ? 5.700 -8.356 10.031 1.00 84.69 81 TRP A C 1
ATOM 616 O O . TRP A 1 81 ? 6.130 -8.756 8.951 1.00 84.69 81 TRP A O 1
ATOM 626 N N . LEU A 1 82 ? 5.159 -7.144 10.171 1.00 86.06 82 LEU A N 1
ATOM 627 C CA . LEU A 1 82 ? 5.011 -6.210 9.055 1.00 86.06 82 LEU A CA 1
ATOM 628 C C . LEU A 1 82 ? 6.367 -5.777 8.467 1.00 86.06 82 LEU A C 1
ATOM 630 O O . LEU A 1 82 ? 6.499 -5.666 7.248 1.00 86.06 82 LEU A O 1
ATOM 634 N N . LEU A 1 83 ? 7.392 -5.598 9.306 1.00 88.25 83 LEU A N 1
ATOM 635 C CA . LEU A 1 83 ? 8.761 -5.329 8.847 1.00 88.25 83 LEU A CA 1
ATOM 636 C C . LEU A 1 83 ? 9.391 -6.545 8.152 1.00 88.25 83 LEU A C 1
ATOM 638 O O . LEU A 1 83 ? 10.091 -6.383 7.153 1.00 88.25 83 LEU A O 1
ATOM 642 N N . VAL A 1 84 ? 9.125 -7.762 8.633 1.00 90.12 84 VAL A N 1
ATOM 643 C CA . VAL A 1 84 ? 9.596 -8.992 7.975 1.00 90.12 84 VAL A CA 1
ATOM 644 C C . VAL A 1 84 ? 8.997 -9.111 6.572 1.00 90.12 84 VAL A C 1
ATOM 646 O O . VAL A 1 84 ? 9.726 -9.395 5.623 1.00 90.12 84 VAL A O 1
ATOM 649 N N . PHE A 1 85 ? 7.708 -8.803 6.395 1.00 85.50 85 PHE A N 1
ATOM 650 C CA . PHE A 1 85 ? 7.086 -8.762 5.066 1.00 85.50 85 PHE A CA 1
ATOM 651 C C . PHE A 1 85 ? 7.754 -7.755 4.123 1.00 85.50 85 PHE A C 1
ATOM 653 O O . PHE A 1 85 ? 7.897 -8.033 2.931 1.00 85.50 85 PHE A O 1
ATOM 660 N N . TRP A 1 86 ? 8.212 -6.613 4.642 1.00 86.88 86 TRP A N 1
ATOM 661 C CA . TRP A 1 86 ? 8.978 -5.651 3.851 1.00 86.88 86 TRP A CA 1
ATOM 662 C C . TRP A 1 86 ? 10.321 -6.231 3.381 1.00 86.88 86 TRP A C 1
ATOM 664 O O . TRP A 1 86 ? 10.660 -6.115 2.201 1.00 86.88 86 TRP A O 1
ATOM 674 N N . ALA A 1 87 ? 11.044 -6.928 4.262 1.00 90.88 87 ALA A N 1
ATOM 675 C CA . ALA A 1 87 ? 12.291 -7.604 3.905 1.00 90.88 87 ALA A CA 1
ATOM 676 C C . ALA A 1 87 ? 12.073 -8.718 2.864 1.00 90.88 87 ALA A C 1
ATOM 678 O O . ALA A 1 87 ? 12.816 -8.794 1.885 1.00 90.88 87 ALA A O 1
ATOM 679 N N . ILE A 1 88 ? 11.017 -9.527 3.016 1.00 90.31 88 ILE A N 1
ATOM 680 C CA . ILE A 1 88 ? 10.624 -10.555 2.034 1.00 90.31 88 ILE A CA 1
ATOM 681 C C . ILE A 1 88 ? 10.364 -9.919 0.664 1.00 90.31 88 ILE A C 1
ATOM 683 O O . ILE A 1 88 ? 10.816 -10.446 -0.351 1.00 90.31 88 ILE A O 1
ATOM 687 N N . GLY A 1 89 ? 9.696 -8.763 0.623 1.00 89.50 89 GLY A N 1
ATOM 688 C CA . GLY A 1 89 ? 9.496 -8.003 -0.611 1.00 89.50 89 GLY A CA 1
ATOM 689 C C . GLY A 1 89 ? 10.812 -7.593 -1.280 1.00 89.50 89 GLY A C 1
ATOM 690 O O . GLY A 1 89 ? 10.937 -7.703 -2.498 1.00 89.50 89 GLY A O 1
ATOM 691 N N . GLY A 1 90 ? 11.814 -7.179 -0.500 1.00 90.62 90 GLY A N 1
ATOM 692 C CA . GLY A 1 90 ? 13.157 -6.872 -1.004 1.00 90.62 90 GLY A CA 1
ATOM 693 C C . GLY A 1 90 ? 13.897 -8.095 -1.556 1.00 90.62 90 GLY A C 1
ATOM 694 O O . GLY A 1 90 ? 14.546 -8.017 -2.597 1.00 90.62 90 GLY A O 1
ATOM 695 N N . VAL A 1 91 ? 13.763 -9.251 -0.904 1.00 93.50 91 VAL A N 1
ATOM 696 C CA . VAL A 1 91 ? 14.317 -10.514 -1.419 1.00 93.50 91 VAL A CA 1
ATOM 697 C C . VAL A 1 91 ? 13.611 -10.918 -2.713 1.00 93.50 91 VAL A C 1
ATOM 699 O O . VAL A 1 91 ? 14.271 -11.291 -3.679 1.00 93.50 91 VAL A O 1
ATOM 702 N N . PHE A 1 92 ? 12.284 -10.787 -2.773 1.00 90.12 92 PHE A N 1
ATOM 703 C CA . PHE A 1 92 ? 11.504 -11.056 -3.979 1.00 90.12 92 PHE A CA 1
ATOM 704 C C . PHE A 1 92 ? 11.961 -10.189 -5.159 1.00 90.12 92 PHE A C 1
ATOM 706 O O . PHE A 1 92 ? 12.205 -10.720 -6.241 1.00 90.12 92 PHE A O 1
ATOM 713 N N . THR A 1 93 ? 12.139 -8.877 -4.969 1.00 89.81 93 THR A N 1
ATOM 714 C CA . THR A 1 93 ? 12.618 -7.998 -6.049 1.00 89.81 93 THR A CA 1
ATOM 715 C C . THR A 1 93 ? 14.038 -8.352 -6.486 1.00 89.81 93 THR A C 1
ATOM 717 O O . THR A 1 93 ? 14.303 -8.380 -7.686 1.00 89.81 93 THR A O 1
ATOM 720 N N . ALA A 1 94 ? 14.934 -8.694 -5.557 1.00 90.19 94 ALA A N 1
ATOM 721 C CA . ALA A 1 94 ? 16.286 -9.144 -5.888 1.00 90.19 94 ALA A CA 1
ATOM 722 C C . ALA A 1 94 ? 16.288 -10.463 -6.685 1.00 90.19 94 ALA A C 1
ATOM 724 O O . ALA A 1 94 ? 16.999 -10.577 -7.683 1.00 90.19 94 ALA A O 1
ATOM 725 N N . LEU A 1 95 ? 15.459 -11.438 -6.299 1.00 89.94 95 LEU A N 1
ATOM 726 C CA . LEU A 1 95 ? 15.309 -12.709 -7.016 1.00 89.94 95 LEU A CA 1
ATOM 727 C C . LEU A 1 95 ? 14.729 -12.508 -8.419 1.00 89.94 95 LEU A C 1
ATOM 729 O O . LEU A 1 95 ? 15.230 -13.090 -9.379 1.00 89.94 95 LEU A O 1
ATOM 733 N N . MET A 1 96 ? 13.708 -11.658 -8.560 1.00 86.69 96 MET A N 1
ATOM 734 C CA . MET A 1 96 ? 13.143 -11.328 -9.871 1.00 86.69 96 MET A CA 1
ATOM 735 C C . MET A 1 96 ? 14.174 -10.630 -10.760 1.00 86.69 96 MET A C 1
ATOM 737 O O . MET A 1 96 ? 14.290 -10.971 -11.933 1.00 86.69 96 MET A O 1
ATOM 741 N N . ALA A 1 97 ? 14.973 -9.710 -10.212 1.00 86.25 97 ALA A N 1
ATOM 742 C CA . ALA A 1 97 ? 16.058 -9.073 -10.956 1.00 86.25 97 ALA A CA 1
ATOM 743 C C . ALA A 1 97 ? 17.104 -10.100 -11.418 1.00 86.25 97 ALA A C 1
ATOM 745 O O . ALA A 1 97 ? 17.543 -10.062 -12.561 1.00 86.25 97 ALA A O 1
ATOM 746 N N . TRP A 1 98 ? 17.460 -11.052 -10.554 1.00 84.12 98 TRP A N 1
ATOM 747 C CA . TRP A 1 98 ? 18.441 -12.100 -10.844 1.00 84.12 98 TRP A CA 1
ATOM 748 C C . TRP A 1 98 ? 18.002 -13.081 -11.938 1.00 84.12 98 TRP A C 1
ATOM 750 O O . TRP A 1 98 ? 18.853 -13.595 -12.665 1.00 84.12 98 TRP A O 1
ATOM 760 N N . ILE A 1 99 ? 16.699 -13.358 -12.038 1.00 84.25 99 ILE A N 1
ATOM 761 C CA . ILE A 1 99 ? 16.113 -14.245 -13.056 1.00 84.25 99 ILE A CA 1
ATOM 762 C C . ILE A 1 99 ? 15.911 -13.509 -14.385 1.00 84.25 99 ILE A C 1
ATOM 764 O O . ILE A 1 99 ? 16.147 -14.087 -15.441 1.00 84.25 99 ILE A O 1
ATOM 768 N N . ILE A 1 100 ? 15.452 -12.255 -14.334 1.00 81.56 100 ILE A N 1
ATOM 769 C CA . ILE A 1 100 ? 15.005 -11.512 -15.520 1.00 81.56 100 ILE A CA 1
ATOM 770 C C . ILE A 1 100 ? 16.161 -10.789 -16.216 1.00 81.56 100 ILE A C 1
ATOM 772 O O . ILE A 1 100 ? 16.138 -10.660 -17.434 1.00 81.56 100 ILE A O 1
ATOM 776 N N . ILE A 1 101 ? 17.159 -10.290 -15.478 1.00 79.06 101 ILE A N 1
ATOM 777 C CA . ILE A 1 101 ? 18.238 -9.491 -16.071 1.00 79.06 101 ILE A CA 1
ATOM 778 C C . ILE A 1 101 ? 19.335 -10.430 -16.608 1.00 79.06 101 ILE A C 1
ATOM 780 O O . ILE A 1 101 ? 20.002 -11.103 -15.812 1.00 79.06 101 ILE A O 1
ATOM 784 N N . PRO A 1 102 ? 19.564 -10.474 -17.936 1.00 71.31 102 PRO A N 1
ATOM 785 C CA . PRO A 1 102 ? 20.612 -11.300 -18.522 1.00 71.31 102 PRO A CA 1
ATOM 786 C C . PRO A 1 102 ? 21.997 -10.843 -18.045 1.00 71.31 102 PRO A C 1
ATOM 788 O O . PRO A 1 102 ? 22.296 -9.651 -18.004 1.00 71.31 102 PRO A O 1
ATOM 791 N N . ARG A 1 103 ? 22.870 -11.793 -17.687 1.00 64.75 103 ARG A N 1
ATOM 792 C CA . ARG A 1 103 ? 24.202 -11.486 -17.124 1.00 64.75 103 ARG A CA 1
ATOM 793 C C . ARG A 1 103 ? 25.322 -11.390 -18.146 1.00 64.75 103 ARG A C 1
ATOM 795 O O . ARG A 1 103 ? 26.397 -10.891 -17.829 1.00 64.75 103 ARG A O 1
ATOM 802 N N . THR A 1 104 ? 25.104 -11.904 -19.346 1.00 57.44 104 THR A N 1
ATOM 803 C CA . THR A 1 104 ? 26.115 -11.981 -20.397 1.00 57.44 104 THR A CA 1
ATOM 804 C C . THR A 1 104 ? 25.856 -10.905 -21.448 1.00 57.44 104 THR A C 1
ATOM 806 O O . THR A 1 104 ? 24.747 -10.764 -21.958 1.00 57.44 104 THR A O 1
ATOM 809 N N . GLY A 1 105 ? 26.894 -10.150 -21.824 1.00 55.12 105 GLY A N 1
ATOM 810 C CA . GLY A 1 105 ? 26.792 -9.108 -22.858 1.00 55.12 105 GLY A CA 1
ATOM 811 C C . GLY A 1 105 ? 26.304 -9.630 -24.219 1.00 55.12 105 GLY A C 1
ATOM 812 O O . GLY A 1 105 ? 25.717 -8.881 -24.985 1.00 55.12 105 GLY A O 1
ATOM 813 N N . ILE A 1 106 ? 26.458 -10.932 -24.484 1.00 53.38 106 ILE A N 1
ATOM 814 C CA . ILE A 1 106 ? 25.993 -11.605 -25.709 1.00 53.38 106 ILE A CA 1
ATOM 815 C C . ILE A 1 106 ? 24.457 -11.673 -25.773 1.00 53.38 106 ILE A C 1
ATOM 817 O O . ILE A 1 106 ? 23.873 -11.491 -26.835 1.00 53.38 106 ILE A O 1
ATOM 821 N N . THR A 1 107 ? 23.782 -11.873 -24.638 1.00 52.75 107 THR A N 1
ATOM 822 C CA . THR A 1 107 ? 22.310 -11.870 -24.576 1.00 52.75 107 THR A CA 1
ATOM 823 C C . THR A 1 107 ? 21.713 -10.467 -24.642 1.00 52.75 107 THR A C 1
ATOM 825 O O . THR A 1 107 ? 20.564 -10.339 -25.031 1.00 52.75 107 THR A O 1
ATOM 828 N N . VAL A 1 108 ? 22.486 -9.417 -24.334 1.00 54.94 108 VAL A N 1
ATOM 829 C CA . VAL A 1 108 ? 22.044 -8.019 -24.506 1.00 54.94 108 VAL A CA 1
ATOM 830 C C . VAL A 1 108 ? 21.921 -7.662 -25.991 1.00 54.94 108 VAL A C 1
ATOM 832 O O . VAL A 1 108 ? 21.005 -6.941 -26.362 1.00 54.94 108 VAL A O 1
ATOM 835 N N . VAL A 1 109 ? 22.792 -8.216 -26.842 1.00 54.50 109 VAL A N 1
ATOM 836 C CA . VAL A 1 109 ? 22.739 -8.027 -28.304 1.00 54.50 109 VAL A CA 1
ATOM 837 C C . VAL A 1 109 ? 21.577 -8.811 -28.934 1.00 54.50 109 VAL A C 1
ATOM 839 O O . VAL A 1 109 ? 20.974 -8.344 -29.889 1.00 54.50 109 VAL A O 1
ATOM 842 N N . LEU A 1 110 ? 21.210 -9.972 -28.376 1.00 51.44 110 LEU A N 1
ATOM 843 C CA . LEU A 1 110 ? 20.026 -10.736 -28.810 1.00 51.44 110 LEU A CA 1
ATOM 844 C C . LEU A 1 110 ? 18.699 -10.139 -28.294 1.00 51.44 110 LEU A C 1
ATOM 846 O O . LEU A 1 110 ? 17.664 -10.320 -28.931 1.00 51.44 110 LEU A O 1
ATOM 850 N N . ASP A 1 111 ? 18.722 -9.409 -27.172 1.00 51.22 111 ASP A N 1
ATOM 851 C CA . ASP A 1 111 ? 17.563 -8.662 -26.649 1.00 51.22 111 ASP A CA 1
ATOM 852 C C . ASP A 1 111 ? 17.223 -7.442 -27.531 1.00 51.22 111 ASP A C 1
ATOM 854 O O . ASP A 1 111 ? 16.134 -6.895 -27.411 1.00 51.22 111 ASP A O 1
ATOM 858 N N . GLU A 1 112 ? 18.104 -7.019 -28.453 1.00 51.97 112 GLU A N 1
ATOM 859 C CA . GLU A 1 112 ? 17.762 -5.992 -29.453 1.00 51.97 112 GLU A CA 1
ATOM 860 C C . GLU A 1 112 ? 16.753 -6.495 -30.500 1.00 51.97 112 GLU A C 1
ATOM 862 O O . GLU A 1 112 ? 16.009 -5.685 -31.055 1.00 51.97 112 GLU A O 1
ATOM 867 N N . GLU A 1 113 ? 16.662 -7.811 -30.744 1.00 51.69 113 G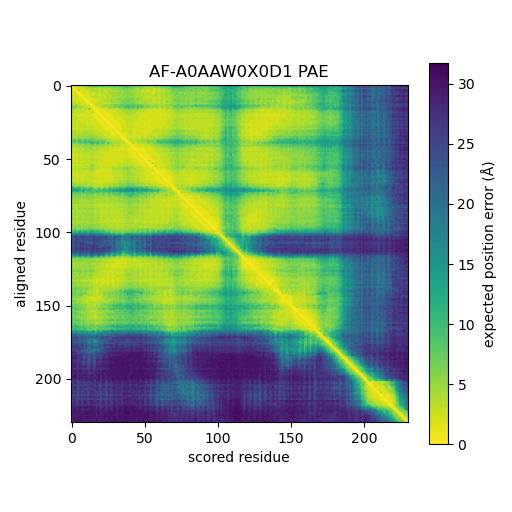LU A N 1
ATOM 868 C CA . GLU A 1 113 ? 15.679 -8.365 -31.690 1.00 51.69 113 GLU A CA 1
ATOM 869 C C . GLU A 1 113 ? 14.261 -8.446 -31.105 1.00 51.69 113 GLU A C 1
ATOM 871 O O . GLU A 1 113 ? 13.274 -8.392 -31.841 1.00 51.69 113 GLU A O 1
ATOM 876 N N . HIS A 1 114 ? 14.129 -8.528 -29.778 1.00 53.16 114 HIS A N 1
ATOM 877 C CA . HIS A 1 114 ? 12.838 -8.423 -29.108 1.00 53.16 114 HIS A CA 1
ATOM 878 C C . HIS A 1 114 ? 12.631 -6.972 -28.664 1.00 53.16 114 HIS A C 1
ATOM 880 O O . HIS A 1 114 ? 13.282 -6.486 -27.752 1.00 53.16 114 HIS A O 1
ATOM 886 N N . HIS A 1 115 ? 11.652 -6.274 -29.246 1.00 55.19 115 HIS A N 1
ATOM 887 C CA . HIS A 1 115 ? 11.298 -4.878 -28.919 1.00 55.19 115 HIS A CA 1
ATOM 888 C C . HIS A 1 115 ? 11.010 -4.579 -27.421 1.00 55.19 115 HIS A C 1
ATOM 890 O O . HIS A 1 115 ? 10.713 -3.435 -27.065 1.00 55.19 115 HIS A O 1
ATOM 896 N N . PHE A 1 116 ? 11.065 -5.573 -26.529 1.00 65.25 116 PHE A N 1
ATOM 897 C CA . PHE A 1 116 ? 10.708 -5.470 -25.122 1.00 65.25 116 PHE A CA 1
ATOM 898 C C . PHE A 1 116 ? 11.891 -5.797 -24.199 1.00 65.25 116 PHE A C 1
ATOM 900 O O . PHE A 1 116 ? 12.064 -6.925 -23.756 1.00 65.25 116 PHE A O 1
ATOM 907 N N . SER A 1 117 ? 12.679 -4.769 -23.870 1.00 75.75 117 SER A N 1
ATOM 908 C CA . SER A 1 117 ? 13.885 -4.905 -23.044 1.00 75.75 117 SER A CA 1
ATOM 909 C C . SER A 1 117 ? 13.618 -5.551 -21.676 1.00 75.75 117 SER A C 1
ATOM 911 O O . SER A 1 117 ? 12.683 -5.166 -20.961 1.00 75.75 117 SER A O 1
ATOM 913 N N . SER A 1 118 ? 14.498 -6.468 -21.270 1.00 79.81 118 SER A N 1
ATOM 914 C CA . SER A 1 118 ? 14.426 -7.254 -20.027 1.00 79.81 118 SER A CA 1
ATOM 915 C C . SER A 1 118 ? 14.104 -6.435 -18.759 1.00 79.81 118 SER A C 1
ATOM 917 O O . SER A 1 118 ? 13.328 -6.861 -17.900 1.00 79.81 118 SER A O 1
ATOM 919 N N . TRP A 1 119 ? 14.619 -5.206 -18.632 1.00 82.38 119 TRP A N 1
ATOM 920 C CA . TRP A 1 119 ? 14.347 -4.350 -17.463 1.00 82.38 119 TRP A CA 1
ATOM 921 C C . TRP A 1 119 ? 12.902 -3.821 -17.409 1.00 82.38 119 TRP A C 1
ATOM 923 O O . TRP A 1 119 ? 12.384 -3.560 -16.320 1.00 82.38 119 TRP A O 1
ATOM 933 N N . ARG A 1 120 ? 12.223 -3.674 -18.558 1.00 86.88 120 ARG A N 1
ATOM 934 C CA . ARG A 1 120 ? 10.804 -3.282 -18.614 1.00 86.88 120 ARG A CA 1
ATOM 935 C C . ARG A 1 120 ? 9.926 -4.418 -18.100 1.00 86.88 120 ARG A C 1
ATOM 937 O O . ARG A 1 120 ? 9.018 -4.166 -17.311 1.00 86.88 120 ARG A O 1
ATOM 944 N N . VAL A 1 121 ? 10.250 -5.664 -18.463 1.00 85.50 121 VAL A N 1
ATOM 945 C CA . VAL A 1 121 ? 9.592 -6.868 -17.922 1.00 85.50 121 VAL A CA 1
ATOM 946 C C . VAL A 1 121 ? 9.745 -6.920 -16.404 1.00 85.50 121 VAL A C 1
ATOM 948 O O . VAL A 1 121 ? 8.756 -7.098 -15.694 1.00 85.50 121 VAL A O 1
ATOM 951 N N . PHE A 1 122 ? 10.952 -6.670 -15.890 1.00 88.44 122 PHE A N 1
ATOM 952 C CA . PHE A 1 122 ? 11.208 -6.615 -14.450 1.00 88.44 122 PHE A CA 1
ATOM 953 C C . PHE A 1 122 ? 10.304 -5.603 -13.722 1.00 88.44 122 PHE A C 1
ATOM 955 O O . PHE A 1 122 ? 9.740 -5.924 -12.673 1.00 88.44 122 PHE A O 1
ATOM 962 N N . LEU A 1 123 ? 10.104 -4.406 -14.285 1.00 88.00 123 LEU A N 1
ATOM 963 C CA . LEU A 1 123 ? 9.218 -3.393 -13.700 1.00 88.00 123 LEU A CA 1
ATOM 964 C C . LEU A 1 123 ? 7.745 -3.822 -13.691 1.00 88.00 123 LEU A C 1
ATOM 966 O O . LEU A 1 123 ? 7.046 -3.574 -12.703 1.00 88.00 123 LEU A O 1
ATOM 970 N N . VAL A 1 124 ? 7.274 -4.482 -14.754 1.00 89.44 124 VAL A N 1
ATOM 971 C CA . VAL A 1 124 ? 5.905 -5.019 -14.815 1.00 89.44 124 VAL A CA 1
ATOM 972 C C . VAL A 1 124 ? 5.716 -6.108 -13.761 1.00 89.44 124 VAL A C 1
ATOM 974 O O . VAL A 1 124 ? 4.770 -6.036 -12.977 1.00 89.44 124 VAL A O 1
ATOM 977 N N . VAL A 1 125 ? 6.650 -7.059 -13.667 1.00 89.69 125 VAL A N 1
ATOM 978 C CA . VAL A 1 125 ? 6.607 -8.150 -12.680 1.00 89.69 125 VAL A CA 1
ATOM 979 C C . VAL A 1 125 ? 6.609 -7.604 -11.250 1.00 89.69 125 VAL A C 1
ATOM 981 O O . VAL A 1 125 ? 5.787 -8.019 -10.435 1.00 89.69 125 VAL A O 1
ATOM 984 N N . CYS A 1 126 ? 7.448 -6.609 -10.948 1.00 88.12 126 CYS A N 1
ATOM 985 C CA . CYS A 1 126 ? 7.473 -5.957 -9.633 1.00 88.12 126 CYS A CA 1
ATOM 986 C C . CYS A 1 126 ? 6.192 -5.174 -9.308 1.00 88.12 126 CYS A C 1
ATOM 988 O O . CYS A 1 126 ? 5.897 -4.927 -8.137 1.00 88.12 126 CYS A O 1
ATOM 990 N N . SER A 1 127 ? 5.425 -4.7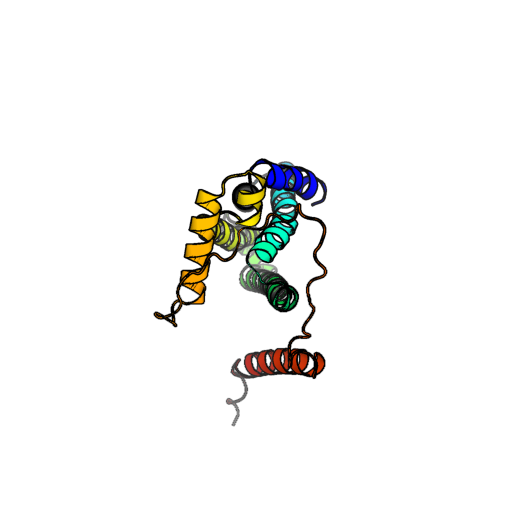72 -10.321 1.00 88.12 127 SER A N 1
ATOM 991 C CA . SER A 1 127 ? 4.177 -4.035 -10.123 1.00 88.12 127 SER A CA 1
ATOM 992 C C . SER A 1 127 ? 2.989 -4.957 -9.821 1.00 88.12 127 SER A C 1
ATOM 994 O O . SER A 1 127 ? 2.048 -4.519 -9.160 1.00 88.12 127 SER A O 1
ATOM 996 N N . LEU A 1 128 ? 3.034 -6.237 -10.215 1.00 88.81 128 LEU A N 1
ATOM 997 C CA . LEU A 1 128 ? 1.941 -7.198 -9.991 1.00 88.81 128 LEU A CA 1
ATOM 998 C C . LEU A 1 128 ? 1.557 -7.368 -8.505 1.00 88.81 128 LEU A C 1
ATOM 1000 O O . LEU A 1 128 ? 0.366 -7.255 -8.197 1.00 88.81 128 LEU A O 1
ATOM 1004 N N . PRO A 1 129 ? 2.500 -7.545 -7.552 1.00 88.69 129 PRO A N 1
ATOM 1005 C CA . PRO A 1 129 ? 2.152 -7.616 -6.131 1.00 88.69 129 PRO A CA 1
ATOM 1006 C C . PRO A 1 129 ? 1.466 -6.346 -5.612 1.00 88.69 129 PRO A C 1
ATOM 1008 O O . PRO A 1 129 ? 0.622 -6.424 -4.721 1.00 88.69 129 PRO A O 1
ATOM 1011 N N . SER A 1 130 ? 1.773 -5.177 -6.193 1.00 87.62 130 SER A N 1
ATOM 1012 C CA . SER A 1 130 ? 1.129 -3.912 -5.813 1.00 87.62 130 SER A CA 1
ATOM 1013 C C . SER A 1 130 ? -0.363 -3.912 -6.163 1.00 87.62 130 SER A C 1
ATOM 1015 O O . SER A 1 130 ? -1.174 -3.450 -5.364 1.00 87.62 130 SER A O 1
ATOM 1017 N N . PHE A 1 131 ? -0.751 -4.484 -7.308 1.00 89.00 131 PHE A N 1
ATOM 1018 C CA . PHE A 1 131 ? -2.166 -4.675 -7.656 1.00 89.00 131 PHE A CA 1
ATOM 1019 C C . PHE A 1 131 ? -2.846 -5.696 -6.746 1.00 89.00 131 PHE A C 1
ATOM 1021 O O . PHE A 1 131 ? -3.962 -5.455 -6.284 1.00 89.00 131 PHE A O 1
ATOM 1028 N N . GLY A 1 132 ? -2.159 -6.796 -6.424 1.00 89.00 132 GLY A N 1
ATOM 1029 C CA . GLY A 1 132 ? -2.644 -7.770 -5.445 1.00 89.00 132 GLY A CA 1
ATOM 1030 C C . GLY A 1 132 ? -2.954 -7.125 -4.090 1.00 89.00 132 GLY A C 1
ATOM 1031 O O . GLY A 1 132 ? -4.002 -7.392 -3.505 1.00 89.00 132 GLY A O 1
ATOM 1032 N N . ALA A 1 133 ? -2.104 -6.200 -3.634 1.00 87.19 133 ALA A N 1
ATOM 1033 C CA . ALA A 1 133 ? -2.328 -5.446 -2.402 1.00 87.19 133 ALA A CA 1
ATOM 1034 C C . ALA A 1 133 ? -3.562 -4.527 -2.474 1.00 87.19 133 ALA A C 1
ATOM 1036 O O . ALA A 1 133 ? -4.318 -4.457 -1.505 1.00 87.19 133 ALA A O 1
ATOM 1037 N N . VAL A 1 134 ? -3.812 -3.862 -3.611 1.00 89.38 134 VAL A N 1
ATOM 1038 C CA . VAL A 1 134 ? -5.028 -3.046 -3.818 1.00 89.38 134 VAL A CA 1
ATOM 1039 C C . VAL A 1 134 ? -6.283 -3.914 -3.720 1.00 89.38 134 VAL A C 1
ATOM 1041 O O . VAL A 1 134 ? -7.226 -3.556 -3.014 1.00 89.38 134 VAL A O 1
ATOM 1044 N N . ILE A 1 135 ? -6.281 -5.071 -4.386 1.00 89.44 135 ILE A N 1
ATOM 1045 C CA . ILE A 1 135 ? -7.407 -6.011 -4.372 1.00 89.44 135 ILE A CA 1
ATOM 1046 C C . ILE A 1 135 ? -7.630 -6.552 -2.955 1.00 89.44 135 ILE A C 1
ATOM 1048 O O . ILE A 1 135 ? -8.752 -6.524 -2.457 1.00 89.44 135 ILE A O 1
ATOM 1052 N N . GLY A 1 136 ? -6.572 -6.989 -2.267 1.00 86.50 136 GLY A N 1
ATOM 1053 C CA . GLY A 1 136 ? -6.669 -7.493 -0.895 1.00 86.50 136 GLY A CA 1
ATOM 1054 C C . GLY A 1 136 ? -7.218 -6.446 0.078 1.00 86.50 136 GLY A C 1
ATOM 1055 O O . GLY A 1 136 ? -8.117 -6.732 0.869 1.00 86.50 136 GLY A O 1
ATOM 1056 N N . LEU A 1 137 ? -6.747 -5.202 -0.026 1.00 86.25 137 LEU A 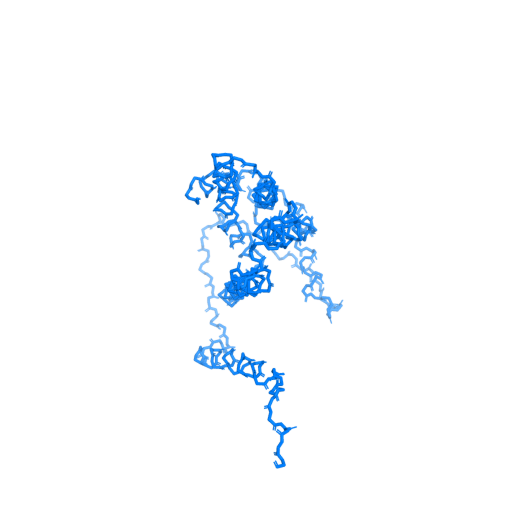N 1
ATOM 1057 C CA . LEU A 1 137 ? -7.206 -4.105 0.824 1.00 86.25 137 LEU A CA 1
ATOM 1058 C C . LEU A 1 137 ? -8.647 -3.673 0.510 1.00 86.25 137 LEU A C 1
ATOM 1060 O O . LEU A 1 137 ? -9.350 -3.161 1.386 1.00 86.25 137 LEU A O 1
ATOM 1064 N N . TYR A 1 138 ? -9.128 -3.915 -0.711 1.00 84.94 138 TYR A N 1
ATOM 1065 C CA . TYR A 1 138 ? -10.521 -3.665 -1.061 1.00 84.94 138 TYR A CA 1
ATOM 1066 C C . TYR A 1 138 ? -11.489 -4.522 -0.230 1.00 84.94 138 TYR A C 1
ATOM 1068 O O . TYR A 1 138 ? -12.570 -4.044 0.102 1.00 84.94 138 TYR A O 1
ATOM 1076 N N . PHE A 1 139 ? -11.109 -5.730 0.192 1.00 83.62 139 PHE A N 1
ATOM 1077 C CA . PHE A 1 139 ? -11.965 -6.586 1.028 1.00 83.62 139 PHE A CA 1
ATOM 1078 C C . PHE A 1 139 ? -11.920 -6.252 2.527 1.00 83.62 139 PHE A C 1
ATOM 1080 O O . PHE A 1 139 ? -12.775 -6.711 3.292 1.00 83.62 139 PHE A O 1
ATOM 1087 N N . MET A 1 140 ? -10.953 -5.444 2.960 1.00 84.25 140 MET A N 1
ATOM 1088 C CA . MET A 1 140 ? -10.774 -5.104 4.370 1.00 84.25 140 MET A CA 1
ATOM 1089 C C . MET A 1 140 ? -11.791 -4.045 4.838 1.00 84.25 140 MET A C 1
ATOM 1091 O O . MET A 1 140 ? -12.188 -3.181 4.054 1.00 84.25 140 MET A O 1
ATOM 1095 N N . PRO A 1 141 ? -12.261 -4.099 6.100 1.00 85.88 141 PRO A N 1
ATOM 1096 C CA . PRO A 1 141 ? -13.149 -3.078 6.660 1.00 85.88 141 PRO A CA 1
ATOM 1097 C C . PRO A 1 141 ? -12.432 -1.731 6.853 1.00 85.88 141 PRO A C 1
ATOM 1099 O O . PRO A 1 141 ? -11.217 -1.648 6.773 1.00 85.88 141 PRO A O 1
ATOM 1102 N N . GLU A 1 142 ? -13.174 -0.650 7.101 1.00 87.56 142 GLU A N 1
ATOM 1103 C CA . GLU A 1 142 ? -12.550 0.606 7.548 1.00 87.56 142 GLU A CA 1
ATOM 1104 C C . GLU A 1 142 ? -11.997 0.445 8.975 1.00 87.56 142 GLU A C 1
ATOM 1106 O O . GLU A 1 142 ? -12.428 -0.439 9.721 1.00 87.56 142 GLU A O 1
ATOM 1111 N N . SER A 1 143 ? -11.053 1.304 9.361 1.00 86.00 143 SER A N 1
ATOM 1112 C CA . SER A 1 143 ? -10.545 1.325 10.730 1.00 86.00 143 SER A CA 1
ATOM 1113 C C . SER A 1 143 ? -11.669 1.599 11.745 1.00 86.00 143 SER A C 1
ATOM 1115 O O . SER A 1 143 ? -12.384 2.598 11.601 1.00 86.00 143 SER A O 1
ATOM 1117 N N . PRO A 1 144 ? -11.813 0.771 12.799 1.00 81.25 144 PRO A N 1
ATOM 1118 C CA . PRO A 1 144 ? -12.838 0.975 13.818 1.00 81.25 144 PRO A CA 1
ATOM 1119 C C . PRO A 1 144 ? -12.620 2.281 14.589 1.00 81.25 144 PRO A C 1
ATOM 1121 O O . PRO A 1 144 ? -13.581 2.985 14.877 1.00 81.25 144 PRO A O 1
ATOM 1124 N N . ARG A 1 145 ? -11.365 2.655 14.861 1.00 81.81 145 ARG A N 1
ATOM 1125 C CA . ARG A 1 145 ? -11.038 3.893 15.578 1.00 81.81 145 ARG A CA 1
ATOM 1126 C C . ARG A 1 145 ? -11.386 5.135 14.758 1.00 81.81 145 ARG A C 1
ATOM 1128 O O . ARG A 1 145 ? -11.996 6.052 15.296 1.00 81.81 145 ARG A O 1
ATOM 1135 N N . PHE A 1 146 ? -11.090 5.131 13.457 1.00 84.56 146 PHE A N 1
ATOM 1136 C CA . PHE A 1 146 ? -11.493 6.221 12.563 1.00 84.56 146 PHE A CA 1
ATOM 1137 C C . PHE A 1 146 ? -13.021 6.401 12.521 1.00 84.56 146 PHE A C 1
ATOM 1139 O O . PHE A 1 146 ? -13.520 7.525 12.533 1.00 84.56 146 PHE A O 1
ATOM 1146 N N . LEU A 1 147 ? -13.782 5.299 12.492 1.00 83.94 147 LEU A N 1
ATOM 1147 C CA . LEU A 1 147 ? -15.247 5.357 12.496 1.00 83.94 147 LEU A CA 1
ATOM 1148 C C . LEU A 1 147 ? -15.795 5.990 13.782 1.00 83.94 147 LEU A C 1
ATOM 1150 O O . LEU A 1 147 ? -16.738 6.776 13.708 1.00 83.94 147 LEU A O 1
ATOM 1154 N N . LEU A 1 148 ? -15.178 5.706 14.931 1.00 83.25 148 LEU A N 1
ATOM 1155 C CA . LEU A 1 148 ? -15.541 6.314 16.213 1.00 83.25 148 LEU A CA 1
ATOM 1156 C C . LEU A 1 148 ? -15.199 7.802 16.280 1.00 83.25 148 LEU A C 1
ATOM 1158 O O . LEU A 1 148 ? -16.036 8.596 16.696 1.00 83.25 148 LEU A O 1
ATOM 1162 N N . GLU A 1 149 ? -14.024 8.203 15.794 1.00 82.00 149 GLU A N 1
ATOM 1163 C CA . GLU A 1 149 ? -13.624 9.617 15.729 1.00 82.00 149 GLU A CA 1
ATOM 1164 C C . GLU A 1 149 ? -14.554 10.447 14.820 1.00 82.00 149 GLU A C 1
ATOM 1166 O O . GLU A 1 149 ? -14.751 11.638 15.050 1.00 82.00 149 GLU A O 1
ATOM 1171 N N . LYS A 1 150 ? -15.182 9.821 13.815 1.00 83.31 150 LYS A N 1
ATOM 1172 C CA . LYS A 1 150 ? -16.203 10.446 12.955 1.00 83.31 150 LYS A CA 1
ATOM 1173 C C . LYS A 1 150 ? -17.639 10.333 13.491 1.00 83.31 150 LYS A C 1
ATOM 1175 O O . LYS A 1 150 ? -18.559 10.751 12.791 1.00 83.31 150 LYS A O 1
ATOM 1180 N N . GLY A 1 151 ? -17.855 9.755 14.675 1.00 81.50 151 GLY A N 1
ATOM 1181 C CA . GLY A 1 151 ? -19.187 9.565 15.268 1.00 81.50 151 GLY A CA 1
ATOM 1182 C C . GLY A 1 151 ? -20.054 8.502 14.575 1.00 81.50 151 GLY A C 1
ATOM 1183 O O . GLY A 1 151 ? -21.268 8.471 14.754 1.00 81.50 151 GLY A O 1
ATOM 1184 N N . ARG A 1 152 ? -19.462 7.619 13.760 1.00 84.00 152 ARG A N 1
ATOM 1185 C CA . ARG A 1 152 ? -20.161 6.540 13.031 1.00 84.00 152 ARG A CA 1
ATOM 1186 C C . ARG A 1 152 ? -20.166 5.248 13.851 1.00 84.00 152 ARG A C 1
ATOM 1188 O O . ARG A 1 152 ? -19.615 4.226 13.442 1.00 84.00 152 ARG A O 1
ATOM 1195 N N . GLU A 1 153 ? -20.805 5.293 15.015 1.00 80.06 153 GLU A N 1
ATOM 1196 C CA . GLU A 1 153 ? -20.783 4.213 16.015 1.00 80.06 153 GLU A CA 1
ATOM 1197 C C . GLU A 1 153 ? -21.379 2.892 15.508 1.00 80.06 153 GLU A C 1
ATOM 1199 O O . GLU A 1 153 ? -20.820 1.820 15.746 1.00 80.06 153 GLU A O 1
ATOM 1204 N N . VAL A 1 154 ? -22.478 2.956 14.747 1.00 81.69 154 VAL A N 1
ATOM 1205 C CA . VAL A 1 154 ? -23.144 1.765 14.187 1.00 81.69 154 VAL A CA 1
ATOM 1206 C C . VAL A 1 154 ? -22.201 0.993 13.263 1.00 81.69 154 VAL A C 1
ATOM 1208 O O . VAL A 1 154 ? -22.109 -0.233 13.332 1.00 81.69 154 VAL A O 1
ATOM 1211 N N . GLU A 1 155 ? -21.452 1.700 12.419 1.00 81.81 155 GLU A N 1
ATOM 1212 C CA . GLU A 1 155 ? -20.489 1.071 11.517 1.00 81.81 155 GLU A CA 1
ATOM 1213 C C . GLU A 1 155 ? -19.284 0.513 12.265 1.00 81.81 155 GLU A C 1
ATOM 1215 O O . GLU A 1 155 ? -18.842 -0.598 11.962 1.00 81.81 155 GLU A O 1
ATOM 1220 N N . ALA A 1 156 ? -18.787 1.235 13.273 1.00 82.00 156 ALA A N 1
ATOM 1221 C CA . ALA A 1 156 ? -17.717 0.743 14.132 1.00 82.00 156 ALA A CA 1
ATOM 1222 C C . ALA A 1 156 ? -18.124 -0.577 14.808 1.00 82.00 156 ALA A C 1
ATOM 1224 O O . ALA A 1 156 ? -17.359 -1.542 14.798 1.00 82.00 156 ALA A O 1
ATOM 1225 N N . MET A 1 157 ? -19.361 -0.672 15.302 1.00 78.88 157 MET A N 1
ATOM 1226 C CA . MET A 1 157 ? -19.901 -1.890 15.911 1.00 78.88 157 MET A CA 1
ATOM 1227 C C . MET A 1 157 ? -19.967 -3.065 14.926 1.00 78.88 157 MET A C 1
ATOM 1229 O O . MET A 1 157 ? -19.640 -4.196 15.290 1.00 78.88 157 MET A O 1
ATOM 1233 N N . ILE A 1 158 ? -20.345 -2.822 13.667 1.00 84.50 158 ILE A N 1
ATOM 1234 C CA . ILE A 1 158 ? -20.336 -3.853 12.614 1.00 84.50 158 ILE A CA 1
ATOM 1235 C C . ILE A 1 158 ? -18.910 -4.362 12.372 1.00 84.50 158 ILE A C 1
ATOM 1237 O O . ILE A 1 158 ? -18.695 -5.573 12.257 1.00 84.50 158 ILE A O 1
ATOM 1241 N N . VAL A 1 159 ? -17.928 -3.458 12.321 1.00 84.25 159 VAL A N 1
ATOM 1242 C CA . VAL A 1 159 ? -16.513 -3.821 12.161 1.00 84.25 159 VAL A CA 1
ATOM 1243 C C . VAL A 1 159 ? -16.026 -4.640 13.357 1.00 84.25 159 VAL A C 1
ATOM 1245 O O . VAL A 1 159 ? -15.432 -5.698 13.153 1.00 84.25 159 VAL A O 1
ATOM 1248 N N . TYR A 1 160 ? -16.342 -4.239 14.590 1.00 81.25 160 TYR A N 1
ATOM 1249 C CA . TYR A 1 160 ? -15.978 -5.009 15.782 1.00 81.25 160 TYR A CA 1
ATOM 1250 C C . TYR A 1 160 ? -16.610 -6.400 15.813 1.00 81.25 160 TYR A C 1
ATOM 1252 O O . TYR A 1 160 ? -15.911 -7.367 16.108 1.00 81.25 160 TYR A O 1
ATOM 1260 N N . LYS A 1 161 ? -17.891 -6.540 15.445 1.00 80.50 161 LYS A N 1
ATOM 1261 C CA . LYS A 1 161 ? -18.542 -7.855 15.317 1.00 80.50 161 LYS A CA 1
ATOM 1262 C C . LYS A 1 161 ? -17.837 -8.738 14.285 1.00 80.50 161 LYS A C 1
ATOM 1264 O O . LYS A 1 161 ? -17.652 -9.930 14.520 1.00 80.50 161 LYS A O 1
ATOM 1269 N N . LYS A 1 162 ? -17.408 -8.161 13.156 1.00 80.25 162 LYS A N 1
ATOM 1270 C CA . LYS A 1 162 ? -16.646 -8.878 12.122 1.00 80.25 162 LYS A CA 1
ATOM 1271 C C . LYS A 1 162 ? -15.278 -9.335 12.644 1.00 80.25 162 LYS A C 1
ATOM 1273 O O . LYS A 1 162 ? -14.942 -10.503 12.468 1.00 80.25 162 LYS A O 1
ATOM 1278 N N . ILE A 1 163 ? -14.534 -8.461 13.326 1.00 80.94 163 ILE A N 1
ATOM 1279 C CA . ILE A 1 163 ? -13.240 -8.799 13.946 1.00 80.94 163 ILE A CA 1
ATOM 1280 C C . ILE A 1 163 ? -13.420 -9.891 15.006 1.00 80.94 163 ILE A C 1
ATOM 1282 O O . ILE A 1 163 ? -12.684 -10.873 15.011 1.00 80.94 163 ILE A O 1
ATOM 1286 N N . PHE A 1 164 ? -14.432 -9.767 15.867 1.00 76.56 164 PHE A N 1
ATOM 1287 C CA . PHE A 1 164 ? -14.735 -10.757 16.897 1.00 76.56 164 PHE A CA 1
ATOM 1288 C C . PHE A 1 164 ? -15.052 -12.128 16.297 1.00 76.56 164 PHE A C 1
ATOM 1290 O O . PHE A 1 164 ? -14.538 -13.134 16.782 1.00 76.56 164 PHE A O 1
ATOM 1297 N N . LYS A 1 165 ? -15.838 -12.171 15.213 1.00 77.12 165 LYS A N 1
ATOM 1298 C CA . LYS A 1 165 ? -16.135 -13.407 14.478 1.00 77.12 165 LYS A CA 1
ATOM 1299 C C . LYS A 1 165 ? -14.882 -14.022 13.853 1.00 77.12 165 LYS A C 1
ATOM 1301 O O . LYS A 1 165 ? -14.752 -15.239 13.868 1.00 77.12 165 LYS A O 1
ATOM 1306 N N . TRP A 1 166 ? -13.973 -13.214 13.306 1.00 77.12 166 TRP A N 1
ATOM 1307 C CA . TRP A 1 166 ? -12.708 -13.712 12.756 1.00 77.12 166 TRP A CA 1
ATOM 1308 C C . TRP A 1 166 ? -11.781 -14.266 13.838 1.00 77.12 166 TRP A C 1
ATOM 1310 O O . TRP A 1 166 ? -11.217 -15.340 13.654 1.00 77.12 166 TRP A O 1
ATOM 1320 N N . ASN A 1 167 ? -11.683 -13.592 14.984 1.00 75.81 167 ASN A N 1
ATOM 1321 C CA . ASN A 1 167 ? -10.828 -14.029 16.088 1.00 75.81 167 ASN A CA 1
ATOM 1322 C C . ASN A 1 167 ? -11.394 -15.256 16.825 1.00 75.81 167 ASN A C 1
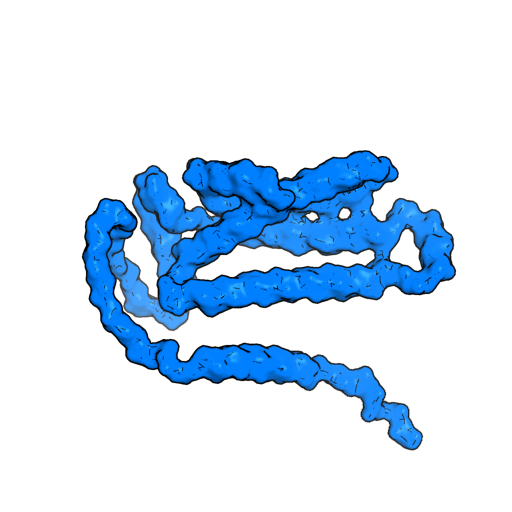ATOM 1324 O O . ASN A 1 167 ? -10.631 -16.109 17.266 1.00 75.81 167 ASN A O 1
ATOM 1328 N N . ASN A 1 168 ? -12.722 -15.370 16.937 1.00 71.88 168 ASN A N 1
ATOM 1329 C CA . ASN A 1 168 ? -13.406 -16.472 17.624 1.00 71.88 168 ASN A CA 1
ATOM 1330 C C . ASN A 1 168 ? -14.021 -17.495 16.660 1.00 71.88 168 ASN A C 1
ATOM 1332 O O . ASN A 1 168 ? -14.908 -18.248 17.055 1.00 71.88 168 ASN A O 1
ATOM 1336 N N . ALA A 1 169 ? -13.548 -17.570 15.412 1.00 66.06 169 ALA A N 1
ATOM 1337 C CA . ALA A 1 169 ? -14.059 -18.525 14.424 1.00 66.06 169 ALA A CA 1
ATOM 1338 C C . ALA A 1 169 ? -14.001 -19.988 14.915 1.00 66.06 169 ALA A C 1
ATOM 1340 O O . ALA A 1 169 ? -14.828 -20.801 14.514 1.00 66.06 169 ALA A O 1
ATOM 1341 N N . ASN A 1 170 ? -13.073 -20.295 15.830 1.00 67.50 170 ASN A N 1
ATOM 1342 C CA . ASN A 1 170 ? -12.891 -21.621 16.426 1.00 67.50 170 ASN A CA 1
ATOM 1343 C C . ASN A 1 170 ? -13.595 -21.803 17.790 1.00 67.50 170 ASN A C 1
ATOM 1345 O O . ASN A 1 170 ? -13.519 -22.887 18.358 1.00 67.50 170 ASN A O 1
ATOM 1349 N N . ASN A 1 171 ? -14.270 -20.775 18.325 1.00 65.75 171 ASN A N 1
ATOM 1350 C CA . ASN A 1 171 ? -14.955 -20.801 19.624 1.00 65.75 171 ASN A CA 1
ATOM 1351 C C . ASN A 1 171 ? -16.417 -20.321 19.489 1.00 65.75 171 ASN A C 1
ATOM 1353 O O . ASN A 1 171 ? -16.718 -19.154 19.751 1.00 65.75 171 ASN A O 1
ATOM 1357 N N . PRO A 1 172 ? -17.356 -21.213 19.117 1.00 57.34 172 PRO A N 1
ATOM 1358 C CA . PRO A 1 172 ? -18.755 -20.853 18.864 1.00 57.34 172 PRO A CA 1
ATOM 1359 C C . PRO A 1 172 ? -19.550 -20.414 20.110 1.00 57.34 172 PRO A C 1
ATOM 1361 O O . PRO A 1 172 ? -20.663 -19.923 19.963 1.00 57.34 172 PRO A O 1
ATOM 1364 N N . GLY A 1 173 ? -18.999 -20.570 21.321 1.00 54.69 173 GLY A N 1
ATOM 1365 C CA . GLY A 1 173 ? -19.623 -20.137 22.580 1.00 54.69 173 GLY A CA 1
ATOM 1366 C C . GLY A 1 173 ? -19.250 -18.723 23.042 1.00 54.69 173 GLY A C 1
ATOM 1367 O O . GLY A 1 173 ? -19.699 -18.297 24.102 1.00 54.69 173 GLY A O 1
ATOM 1368 N N . ALA A 1 174 ? -18.407 -17.999 22.299 1.00 55.38 174 ALA A N 1
ATOM 1369 C CA . ALA A 1 174 ? -18.002 -16.650 22.675 1.00 55.38 174 ALA A CA 1
ATOM 1370 C C . ALA A 1 174 ? -19.110 -15.645 22.311 1.00 55.38 174 ALA A C 1
ATOM 1372 O O . ALA A 1 174 ? -19.354 -15.372 21.135 1.00 55.38 174 ALA A O 1
ATOM 1373 N N . GLU A 1 175 ? -19.786 -15.088 23.314 1.00 56.66 175 GLU A N 1
ATOM 1374 C CA . GLU A 1 175 ? -20.791 -14.042 23.119 1.00 56.66 175 GLU A CA 1
ATOM 1375 C C . GLU A 1 175 ? -20.120 -12.665 23.016 1.00 56.66 175 GLU A C 1
ATOM 1377 O O . GLU A 1 175 ? -19.218 -12.326 23.785 1.00 56.66 175 GLU A O 1
ATOM 1382 N N . TYR A 1 176 ? -20.546 -11.858 22.043 1.00 58.84 176 TYR A N 1
ATOM 1383 C CA . TYR A 1 176 ? -20.035 -10.502 21.871 1.00 58.84 176 TYR A CA 1
ATOM 1384 C C . TYR A 1 176 ? -20.652 -9.581 22.932 1.00 58.84 176 TYR A C 1
ATOM 1386 O O . TYR A 1 176 ? -21.722 -9.012 22.718 1.00 58.84 176 TYR A O 1
ATOM 1394 N N . GLN A 1 177 ? -19.986 -9.443 24.080 1.00 53.19 177 GLN A N 1
ATOM 1395 C CA . GLN A 1 177 ? -20.385 -8.490 25.114 1.00 53.19 177 GLN A CA 1
ATOM 1396 C C . GLN A 1 177 ? -19.745 -7.126 24.854 1.00 53.19 177 GLN A C 1
ATOM 1398 O O . GLN A 1 177 ? -18.527 -6.958 24.889 1.00 53.19 177 GLN A O 1
ATOM 1403 N N . LEU A 1 178 ? -20.593 -6.146 24.563 1.00 53.12 178 LEU A N 1
ATOM 1404 C CA . LEU A 1 178 ? -20.205 -4.763 24.334 1.00 53.12 178 LEU A CA 1
ATOM 1405 C C . LEU A 1 178 ? -20.266 -4.049 25.689 1.00 53.12 178 LEU A C 1
ATOM 1407 O O . LEU A 1 178 ? -21.309 -3.530 26.068 1.00 53.12 178 LEU A O 1
ATOM 1411 N N . THR A 1 179 ? -19.180 -4.134 26.464 1.00 53.47 179 THR A N 1
ATOM 1412 C CA . THR A 1 179 ? -19.161 -3.627 27.847 1.00 53.47 179 THR A CA 1
ATOM 1413 C C . THR A 1 179 ? -19.213 -2.101 27.890 1.00 53.47 179 THR A C 1
ATOM 1415 O O . THR A 1 179 ? -19.972 -1.561 28.682 1.00 53.47 179 THR A O 1
ATOM 1418 N N . GLU A 1 180 ? -18.471 -1.408 27.020 1.00 49.06 180 GLU A N 1
ATOM 1419 C CA . GLU A 1 180 ? -18.569 0.045 26.836 1.00 49.06 180 GLU A CA 1
ATOM 1420 C C . GLU A 1 180 ? -17.775 0.469 25.591 1.00 49.06 180 GLU A C 1
ATOM 1422 O O . GLU A 1 180 ? -16.685 -0.045 25.334 1.00 49.06 180 GLU A O 1
ATOM 1427 N N . LEU A 1 181 ? -18.316 1.395 24.800 1.00 53.25 181 LEU A N 1
ATOM 1428 C CA . LEU A 1 181 ? -17.644 2.005 23.650 1.00 53.25 181 LEU A CA 1
ATOM 1429 C C . LEU A 1 181 ? -17.005 3.323 24.120 1.00 53.25 181 LEU A C 1
ATOM 1431 O O . LEU A 1 181 ? -17.429 4.409 23.744 1.00 53.25 181 LEU A O 1
ATOM 1435 N N . GLU A 1 182 ? -16.020 3.233 25.019 1.00 48.53 182 GLU A N 1
ATOM 1436 C CA . GLU A 1 182 ? -15.325 4.422 25.522 1.00 48.53 182 GLU A CA 1
ATOM 1437 C C . GLU A 1 182 ? -14.486 5.055 24.397 1.00 48.53 182 GLU A C 1
ATOM 1439 O O . GLU A 1 182 ? -13.480 4.504 23.937 1.00 48.53 182 GLU A O 1
ATOM 1444 N N . LEU A 1 183 ? -14.892 6.246 23.952 1.00 49.62 183 LEU A N 1
ATOM 1445 C CA . LEU A 1 183 ? -14.026 7.135 23.182 1.00 49.62 183 LEU A CA 1
ATOM 1446 C C . LEU A 1 183 ? -12.812 7.522 24.053 1.00 49.62 183 LEU A C 1
ATOM 1448 O O . LEU A 1 183 ? -12.995 7.780 25.244 1.00 49.62 183 LEU A O 1
ATOM 1452 N N . PRO A 1 184 ? -11.590 7.663 23.500 1.00 47.50 184 PRO A N 1
ATOM 1453 C CA . PRO A 1 184 ? -10.398 8.097 24.247 1.00 47.50 184 PRO A CA 1
ATOM 1454 C C . PRO A 1 184 ? -10.453 9.523 24.846 1.00 47.50 184 PRO A C 1
ATOM 1456 O O . PRO A 1 184 ? -9.407 10.089 25.151 1.00 47.50 184 PRO A O 1
ATOM 1459 N N . SER A 1 185 ? -11.634 10.126 24.985 1.00 45.94 185 SER A N 1
ATOM 1460 C CA . SER A 1 185 ? -11.851 11.531 25.352 1.00 45.94 185 SER A CA 1
ATOM 1461 C C . SER A 1 185 ? -12.117 11.755 26.848 1.00 45.94 185 SER A C 1
ATOM 1463 O O . SER A 1 185 ? -12.266 12.900 27.271 1.00 45.94 185 SER A O 1
ATOM 1465 N N . GLY A 1 186 ? -12.205 10.697 27.659 1.00 44.66 186 GLY A N 1
ATOM 1466 C CA . GLY A 1 186 ? -12.326 10.807 29.116 1.00 44.66 186 GLY A CA 1
ATOM 1467 C C . GLY A 1 186 ? -10.962 10.990 29.798 1.00 44.66 186 GLY A C 1
ATOM 1468 O O . GLY A 1 186 ? -9.960 10.484 29.284 1.00 44.66 186 GLY A O 1
ATOM 1469 N N . PRO A 1 187 ? -10.880 11.682 30.955 1.00 41.22 187 PRO A N 1
ATOM 1470 C CA . PRO A 1 187 ? -9.641 11.768 31.721 1.00 41.22 187 PRO A CA 1
ATOM 1471 C C . PRO A 1 187 ? -9.140 10.351 31.991 1.00 41.22 187 PRO A C 1
ATOM 1473 O O . PRO A 1 187 ? -9.896 9.527 32.502 1.00 41.22 187 PRO A O 1
ATOM 1476 N N . HIS A 1 188 ? -7.892 10.071 31.600 1.00 45.59 188 HIS A N 1
ATOM 1477 C CA . HIS A 1 188 ? -7.270 8.758 31.730 1.00 45.59 188 HIS A CA 1
ATOM 1478 C C . HIS A 1 188 ? -7.541 8.179 33.118 1.00 45.59 188 HIS A C 1
ATOM 1480 O O . HIS A 1 188 ? -6.890 8.547 34.098 1.00 45.59 188 HIS A O 1
ATOM 1486 N N . ARG A 1 1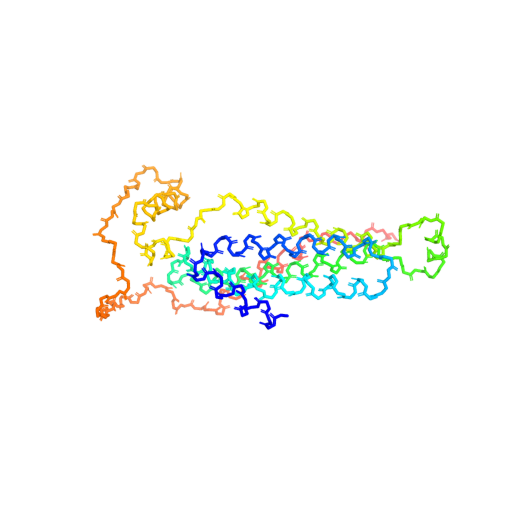89 ? -8.480 7.233 33.210 1.00 44.56 189 ARG A N 1
ATOM 1487 C CA . ARG A 1 189 ? -8.508 6.333 34.352 1.00 44.56 189 ARG A CA 1
ATOM 1488 C C . ARG A 1 189 ? -7.165 5.615 34.289 1.00 44.56 189 ARG A C 1
ATOM 1490 O O . ARG A 1 189 ? -6.863 5.049 33.234 1.00 44.56 189 ARG A O 1
ATOM 1497 N N . PRO A 1 190 ? -6.320 5.675 35.332 1.00 36.09 190 PRO A N 1
ATOM 1498 C CA . PRO A 1 190 ? -5.082 4.924 35.313 1.00 36.09 190 PRO A CA 1
ATOM 1499 C C . PRO A 1 190 ? -5.478 3.473 35.073 1.00 36.09 190 PRO A C 1
ATOM 1501 O O . PRO A 1 190 ? -6.198 2.879 35.881 1.00 36.09 190 PRO A O 1
ATOM 1504 N N . LEU A 1 191 ? -5.095 2.944 33.907 1.00 50.16 191 LEU A N 1
ATOM 1505 C CA . LEU A 1 191 ? -5.272 1.538 33.592 1.00 50.16 191 LEU A CA 1
ATOM 1506 C C . LEU A 1 191 ? -4.680 0.800 34.782 1.00 50.16 191 LEU A C 1
ATOM 1508 O O . LEU A 1 191 ? -3.502 0.985 35.097 1.00 50.16 191 LEU A O 1
ATOM 1512 N N . ARG A 1 192 ? -5.505 0.023 35.488 1.00 41.66 192 ARG A N 1
ATOM 1513 C CA . ARG A 1 192 ? -5.011 -0.869 36.526 1.00 41.66 192 ARG A CA 1
ATOM 1514 C C . ARG A 1 192 ? -4.143 -1.870 35.789 1.00 41.66 192 ARG A C 1
ATOM 1516 O O . ARG A 1 192 ? -4.643 -2.840 35.225 1.00 41.66 192 ARG A O 1
ATOM 1523 N N . HIS A 1 193 ? -2.855 -1.564 35.708 1.00 41.09 193 HIS A N 1
ATOM 1524 C CA . HIS A 1 193 ? -1.868 -2.439 35.129 1.00 41.09 193 HIS A CA 1
ATOM 1525 C C . HIS A 1 193 ? -1.783 -3.621 36.084 1.00 41.09 193 HIS A C 1
ATOM 1527 O O . HIS A 1 193 ? -0.993 -3.630 37.020 1.00 41.09 193 HIS A O 1
ATOM 1533 N N . ASN A 1 194 ? -2.636 -4.621 35.877 1.00 38.19 194 ASN A N 1
ATOM 1534 C CA . ASN A 1 194 ? -2.205 -5.960 36.201 1.00 38.19 194 ASN A CA 1
ATOM 1535 C C . ASN A 1 194 ? -1.086 -6.230 35.194 1.00 38.19 194 ASN A C 1
ATOM 1537 O O . ASN A 1 194 ? -1.342 -6.168 33.985 1.00 38.19 194 ASN A O 1
ATOM 1541 N N . PRO A 1 195 ? 0.171 -6.400 35.631 1.00 38.81 195 PRO A N 1
ATOM 1542 C CA . PRO A 1 195 ? 1.180 -6.899 34.723 1.00 38.81 195 PRO A CA 1
ATOM 1543 C C . PRO A 1 195 ? 0.638 -8.209 34.144 1.00 38.81 195 PRO A C 1
ATOM 1545 O O . PRO A 1 195 ? 0.053 -9.000 34.894 1.00 38.81 195 PRO A O 1
ATOM 1548 N N . PRO A 1 196 ? 0.749 -8.436 32.827 1.00 40.75 196 PRO A N 1
ATOM 1549 C CA . PRO A 1 196 ? 0.423 -9.736 32.275 1.00 40.75 196 PRO A CA 1
ATOM 1550 C C . PRO A 1 196 ? 1.236 -10.774 33.050 1.00 40.75 196 PRO A C 1
ATOM 1552 O O . PRO A 1 196 ? 2.469 -10.729 33.061 1.00 40.75 196 PRO A O 1
ATOM 1555 N N . GLN A 1 197 ? 0.544 -11.666 33.758 1.00 46.28 197 GLN A N 1
ATOM 1556 C CA . GLN A 1 197 ? 1.175 -12.794 34.424 1.00 46.28 197 GLN A CA 1
ATOM 1557 C C . GLN A 1 197 ? 1.776 -13.676 33.323 1.00 46.28 197 GLN A C 1
ATOM 1559 O O . GLN A 1 197 ? 1.069 -14.455 32.696 1.00 46.28 197 GLN A O 1
ATOM 1564 N N . GLY A 1 198 ? 3.066 -13.483 33.030 1.00 48.44 198 GLY A N 1
ATOM 1565 C CA . GLY A 1 198 ? 3.839 -14.364 32.150 1.00 48.44 198 GLY A CA 1
ATOM 1566 C C . GLY A 1 198 ? 4.641 -13.720 31.014 1.00 48.44 198 GLY A C 1
ATOM 1567 O O . GLY A 1 198 ? 5.497 -14.399 30.466 1.00 48.44 198 GLY A O 1
ATOM 1568 N N . VAL A 1 199 ? 4.477 -12.435 30.675 1.00 48.97 199 VAL A N 1
ATOM 1569 C CA . VAL A 1 199 ? 5.132 -11.847 29.467 1.00 48.97 199 VAL A CA 1
ATOM 1570 C C . VAL A 1 199 ? 6.576 -11.364 29.729 1.00 48.97 199 VAL A C 1
ATOM 1572 O O . VAL A 1 199 ? 7.179 -10.641 28.949 1.00 48.97 199 VAL A O 1
ATOM 1575 N N . GLY A 1 200 ? 7.168 -11.768 30.852 1.00 47.56 200 GLY A N 1
ATOM 1576 C CA . GLY A 1 200 ? 8.414 -11.197 31.366 1.00 47.56 200 GLY A CA 1
ATOM 1577 C C . GLY A 1 200 ? 9.574 -12.169 31.518 1.00 47.56 200 GLY A C 1
ATOM 1578 O O . GLY A 1 200 ? 10.405 -11.944 32.393 1.00 47.56 200 GLY A O 1
ATOM 1579 N N . LYS A 1 201 ? 9.649 -13.262 30.753 1.00 50.91 201 LYS A N 1
ATOM 1580 C CA . LYS A 1 201 ? 10.801 -14.169 30.850 1.00 50.91 201 LYS A CA 1
ATOM 1581 C C . LYS A 1 201 ? 11.324 -14.572 29.485 1.00 50.91 201 LYS A C 1
ATOM 1583 O O . LYS A 1 201 ? 11.156 -15.705 29.087 1.00 50.91 201 LYS A O 1
ATOM 1588 N N . ASN A 1 202 ? 12.057 -13.654 28.857 1.00 57.16 202 ASN A N 1
ATOM 1589 C CA . ASN A 1 202 ? 13.045 -13.900 27.795 1.00 57.16 202 ASN A CA 1
ATOM 1590 C C . ASN A 1 202 ? 12.602 -13.427 26.397 1.00 57.16 202 ASN A C 1
ATOM 1592 O O . ASN A 1 202 ? 12.396 -14.218 25.484 1.00 57.16 202 ASN A O 1
ATOM 1596 N N . PHE A 1 203 ? 12.626 -12.107 26.199 1.00 54.25 203 PHE A N 1
ATOM 1597 C CA . PHE A 1 203 ? 12.732 -11.461 24.879 1.00 54.25 203 PHE A CA 1
ATOM 1598 C C . PHE A 1 203 ? 13.865 -12.061 24.019 1.00 54.25 203 PHE A C 1
ATOM 1600 O O . PHE A 1 203 ? 13.732 -12.223 22.811 1.00 54.25 203 PHE A O 1
ATOM 1607 N N . VAL A 1 204 ? 14.962 -12.469 24.670 1.00 56.69 204 VAL A N 1
ATOM 1608 C CA . VAL A 1 204 ? 16.069 -13.207 24.044 1.00 56.69 204 VAL A CA 1
ATOM 1609 C C . VAL A 1 204 ? 15.627 -14.591 23.567 1.00 56.69 204 VAL A C 1
ATOM 1611 O O . VAL A 1 204 ? 16.099 -15.035 22.528 1.00 56.69 204 VAL A O 1
ATOM 1614 N N . SER A 1 205 ? 14.694 -15.245 24.269 1.00 54.69 205 SER A N 1
ATOM 1615 C CA . SER A 1 205 ? 14.133 -16.516 23.808 1.00 54.69 205 SER A CA 1
ATOM 1616 C C . SER A 1 205 ? 13.166 -16.323 22.647 1.00 54.69 205 SER A C 1
ATOM 1618 O O . SER A 1 205 ? 13.222 -17.092 21.705 1.00 54.69 205 SER A O 1
ATOM 1620 N N . ASP A 1 206 ? 12.355 -15.262 22.625 1.00 56.12 206 ASP A N 1
ATOM 1621 C CA . ASP A 1 206 ? 11.463 -14.993 21.486 1.00 56.12 206 ASP A CA 1
ATOM 1622 C C . ASP A 1 206 ? 12.255 -14.665 20.210 1.00 56.12 206 ASP A C 1
ATOM 1624 O O . ASP A 1 206 ? 11.906 -15.110 19.116 1.00 56.12 206 ASP A O 1
ATOM 1628 N N . ILE A 1 207 ? 13.372 -13.943 20.353 1.00 61.03 207 ILE A N 1
ATOM 1629 C CA . ILE A 1 207 ? 14.327 -13.707 19.264 1.00 61.03 207 ILE A CA 1
ATOM 1630 C C . ILE A 1 207 ? 15.053 -15.000 18.881 1.00 61.03 207 ILE A C 1
ATOM 1632 O O . ILE A 1 207 ? 15.210 -15.259 17.689 1.00 61.03 207 ILE A O 1
ATOM 1636 N N . SER A 1 208 ? 15.469 -15.827 19.848 1.00 58.47 208 SER A N 1
ATOM 1637 C CA . SER A 1 208 ? 16.122 -17.102 19.543 1.00 58.47 208 SER A CA 1
ATOM 1638 C C . SER A 1 208 ? 15.164 -18.070 18.861 1.00 58.47 208 SER A C 1
ATOM 1640 O O . SER A 1 208 ? 15.560 -18.688 17.891 1.00 58.47 208 SER A O 1
ATOM 1642 N N . TYR A 1 209 ? 13.898 -18.154 19.274 1.00 59.75 209 TYR A N 1
ATOM 1643 C CA . TYR A 1 209 ? 12.880 -18.979 18.620 1.00 59.75 209 TYR A CA 1
ATOM 1644 C C . TYR A 1 209 ? 12.561 -18.474 17.211 1.00 59.75 209 TYR A C 1
ATOM 1646 O O . TYR A 1 209 ? 12.435 -19.284 16.297 1.00 59.75 209 TYR A O 1
ATOM 1654 N N . GLY A 1 210 ? 12.497 -17.153 17.007 1.00 59.47 210 GLY A N 1
ATOM 1655 C CA . GLY A 1 210 ? 12.350 -16.560 15.677 1.00 59.47 210 GLY A CA 1
ATOM 1656 C C . GLY A 1 210 ? 13.544 -16.845 14.758 1.00 59.47 210 GLY A C 1
ATOM 1657 O O . GLY A 1 210 ? 13.351 -17.158 13.586 1.00 59.47 210 GLY A O 1
ATOM 1658 N N . LEU A 1 211 ? 14.772 -16.797 15.286 1.00 63.38 211 LEU A N 1
ATOM 1659 C CA . LEU A 1 211 ? 15.999 -17.152 14.560 1.00 63.38 211 LEU A CA 1
ATOM 1660 C C . LEU A 1 211 ? 16.109 -18.659 14.298 1.00 63.38 211 LEU A C 1
ATOM 1662 O O . LEU A 1 211 ? 16.459 -19.045 13.190 1.00 63.38 211 LEU A O 1
ATOM 1666 N N . GLU A 1 212 ? 15.766 -19.505 15.265 1.00 58.78 212 GLU A N 1
ATOM 1667 C CA . GLU A 1 212 ? 15.742 -20.969 15.147 1.00 58.78 212 GLU A CA 1
ATOM 1668 C C . GLU A 1 212 ? 14.700 -21.427 14.117 1.00 58.78 212 GLU A C 1
ATOM 1670 O O . GLU A 1 212 ? 15.001 -22.269 13.276 1.00 58.78 212 GLU A O 1
ATOM 1675 N N . GLN A 1 213 ? 13.506 -20.822 14.089 1.00 60.91 213 GLN A N 1
ATOM 1676 C CA . GLN A 1 213 ? 12.510 -21.082 13.041 1.00 60.91 213 GLN A CA 1
ATOM 1677 C C . GLN A 1 213 ? 13.001 -20.663 11.654 1.00 60.91 213 GLN A C 1
ATOM 1679 O O . GLN A 1 213 ? 12.731 -21.354 10.672 1.00 60.91 213 GLN A O 1
ATOM 1684 N N . LEU A 1 214 ? 13.736 -19.554 11.565 1.00 50.50 214 LEU A N 1
ATOM 1685 C CA . LEU A 1 214 ? 14.283 -19.039 10.312 1.00 50.50 214 LEU A CA 1
ATOM 1686 C C . LEU A 1 214 ? 15.465 -19.900 9.825 1.00 50.50 214 LEU A C 1
ATOM 1688 O O . LEU A 1 214 ? 15.557 -20.197 8.637 1.00 50.50 214 LEU A O 1
ATOM 1692 N N . LEU A 1 215 ? 16.309 -20.392 10.738 1.00 59.56 215 LEU A N 1
ATOM 1693 C CA . LEU A 1 215 ? 17.398 -21.336 10.462 1.00 59.56 215 LEU A CA 1
ATOM 1694 C C . LEU A 1 215 ? 16.888 -22.738 10.105 1.00 59.56 215 LEU A C 1
ATOM 1696 O O . LEU A 1 215 ? 17.439 -23.369 9.203 1.00 59.56 215 LEU A O 1
ATOM 1700 N N . TRP A 1 216 ? 15.817 -23.208 10.747 1.00 56.16 216 TRP A N 1
ATOM 1701 C CA . TRP A 1 216 ? 15.114 -24.438 10.376 1.00 56.16 216 TRP A CA 1
ATOM 1702 C C . TRP A 1 216 ? 14.512 -24.336 8.967 1.00 56.16 216 TRP A C 1
ATOM 1704 O O . TRP A 1 216 ? 14.621 -25.267 8.177 1.00 56.16 216 TRP A O 1
ATOM 1714 N N . PHE A 1 217 ? 13.964 -23.176 8.594 1.00 42.94 217 PHE A N 1
ATOM 1715 C CA . PHE A 1 217 ? 13.474 -22.938 7.233 1.00 42.94 217 PHE A CA 1
ATOM 1716 C C . PHE A 1 217 ? 14.604 -22.895 6.190 1.00 42.94 217 PHE A C 1
ATOM 1718 O O . PHE A 1 217 ? 14.446 -23.410 5.084 1.00 42.94 217 PHE A O 1
ATOM 1725 N N . ILE A 1 218 ? 15.762 -22.322 6.538 1.00 47.75 218 ILE A N 1
ATOM 1726 C CA . ILE A 1 218 ? 16.949 -22.286 5.666 1.00 47.75 218 ILE A CA 1
ATOM 1727 C C . ILE A 1 218 ? 17.565 -23.685 5.505 1.00 47.75 218 ILE A C 1
ATOM 1729 O O . ILE A 1 218 ? 18.019 -24.026 4.414 1.00 47.75 218 ILE A O 1
ATOM 1733 N N . SER A 1 219 ? 17.552 -24.520 6.549 1.00 46.66 219 SER A N 1
ATOM 1734 C CA . SER A 1 219 ? 18.052 -25.901 6.483 1.00 46.66 219 SER A CA 1
ATOM 1735 C C . SER A 1 219 ? 17.108 -26.864 5.750 1.00 46.66 219 SER A C 1
ATOM 1737 O O . SER A 1 219 ? 17.538 -27.947 5.350 1.00 46.66 219 SER A O 1
ATOM 1739 N N . MET A 1 220 ? 15.859 -26.452 5.504 1.00 42.22 220 MET A N 1
ATOM 1740 C CA . MET A 1 220 ? 14.867 -27.191 4.717 1.00 42.22 220 MET A CA 1
ATOM 1741 C C . MET A 1 220 ? 14.939 -26.902 3.205 1.00 42.22 220 MET A C 1
ATOM 1743 O O . MET A 1 220 ? 14.254 -27.564 2.427 1.00 42.22 220 MET A O 1
ATOM 1747 N N . VAL A 1 221 ? 15.797 -25.969 2.764 1.00 40.72 221 VAL A N 1
ATOM 1748 C CA . VAL A 1 221 ? 16.197 -25.853 1.352 1.00 40.72 221 VAL A CA 1
ATOM 1749 C C . VAL A 1 221 ? 17.146 -27.020 1.055 1.00 40.72 221 VAL A C 1
ATOM 1751 O O . VAL A 1 221 ? 18.255 -27.052 1.597 1.00 40.72 221 VAL A O 1
ATOM 1754 N N . PRO A 1 222 ? 16.750 -28.014 0.237 1.00 38.09 222 PRO A N 1
ATOM 1755 C CA . PRO A 1 222 ? 17.576 -29.188 0.037 1.00 38.09 222 PRO A CA 1
ATOM 1756 C C . PRO A 1 222 ? 18.885 -28.778 -0.634 1.00 38.09 222 PRO A C 1
ATOM 1758 O O . PRO A 1 222 ? 18.887 -28.134 -1.685 1.00 38.09 222 PRO A O 1
ATOM 1761 N N . ARG A 1 223 ? 20.004 -29.210 -0.043 1.00 39.81 223 ARG A N 1
ATOM 1762 C CA . ARG A 1 223 ? 21.299 -29.314 -0.722 1.00 39.81 223 ARG A CA 1
ATOM 1763 C C . ARG A 1 223 ? 21.167 -30.299 -1.887 1.00 39.81 223 ARG A C 1
ATOM 1765 O O . ARG A 1 223 ? 21.586 -31.448 -1.797 1.00 39.81 223 ARG A O 1
ATOM 1772 N N . VAL A 1 224 ? 20.602 -29.851 -2.999 1.00 40.44 224 VAL A N 1
ATOM 1773 C CA . VAL A 1 224 ? 20.784 -30.490 -4.301 1.00 40.44 224 VAL A CA 1
ATOM 1774 C C . VAL A 1 224 ? 22.148 -30.034 -4.807 1.00 40.44 224 VAL A C 1
ATOM 1776 O O . VAL A 1 224 ? 22.193 -29.060 -5.543 1.00 40.44 224 VAL A O 1
ATOM 1779 N N . HIS A 1 225 ? 23.249 -30.658 -4.344 1.00 38.25 225 HIS A N 1
ATOM 1780 C CA . HIS A 1 225 ? 24.487 -30.792 -5.146 1.00 38.25 225 HIS A CA 1
ATOM 1781 C C . HIS A 1 225 ? 25.681 -31.577 -4.563 1.00 38.25 225 HIS A C 1
ATOM 1783 O O . HIS A 1 225 ? 26.802 -31.305 -4.966 1.00 38.25 225 HIS A O 1
ATOM 1789 N N . GLN A 1 226 ? 25.521 -32.601 -3.713 1.00 37.38 226 GLN A N 1
ATOM 1790 C CA . GLN A 1 226 ? 26.644 -33.540 -3.472 1.00 37.38 226 GLN A CA 1
ATOM 1791 C C . GLN A 1 226 ? 26.203 -35.002 -3.330 1.00 37.38 226 GLN A C 1
ATOM 1793 O O . GLN A 1 226 ? 26.352 -35.625 -2.286 1.00 37.38 226 GLN A O 1
ATOM 1798 N N . ALA A 1 227 ? 25.666 -35.550 -4.420 1.00 35.72 227 ALA A N 1
ATOM 1799 C CA . ALA A 1 227 ? 25.611 -36.991 -4.657 1.00 35.72 227 ALA A CA 1
ATOM 1800 C C . ALA A 1 227 ? 25.817 -37.262 -6.159 1.00 35.72 227 ALA A C 1
ATOM 1802 O O . ALA A 1 227 ? 24.905 -37.684 -6.862 1.00 35.72 227 ALA A O 1
ATOM 1803 N N . SER A 1 228 ? 27.005 -36.932 -6.668 1.00 40.94 228 SER A N 1
ATOM 1804 C CA . SER A 1 228 ? 27.506 -37.407 -7.963 1.00 40.94 228 SER A CA 1
ATOM 1805 C C . SER A 1 228 ? 29.032 -37.337 -7.959 1.00 40.94 228 SER A C 1
ATOM 1807 O O . SER A 1 228 ? 29.574 -36.295 -8.298 1.00 40.94 228 SER A O 1
ATOM 1809 N N . GLU A 1 229 ? 29.649 -38.431 -7.507 1.00 35.16 229 GLU A N 1
ATOM 1810 C CA . GLU A 1 229 ? 31.058 -38.892 -7.601 1.00 35.16 229 GLU A CA 1
ATOM 1811 C C . GLU A 1 229 ? 31.213 -39.814 -6.372 1.00 35.16 229 GLU A C 1
ATOM 1813 O O . GLU A 1 229 ? 31.084 -39.352 -5.242 1.00 35.16 229 GLU A O 1
ATOM 1818 N N . LYS A 1 230 ? 31.191 -41.154 -6.435 1.00 35.97 230 LYS A N 1
ATOM 1819 C CA . LYS A 1 230 ? 32.012 -42.075 -7.239 1.00 35.97 230 LYS A CA 1
ATOM 1820 C C . LYS A 1 230 ? 33.454 -41.626 -7.373 1.00 35.97 230 LYS A C 1
ATOM 1822 O O . LYS A 1 230 ? 33.671 -40.642 -8.100 1.00 35.97 230 LYS A O 1
#

InterPro domains:
  IPR005828 Major facilitator, sugar transporter-like [PF00083] (2-170)
  IPR020846 Major facilitator superfamily domain [PS50850] (1-230)
  IPR036259 MFS transporter superfamily [G3DSA:1.20.1250.20] (1-206)
  IPR036259 MFS transporter superfamily [SSF103473] (1-166)

Radius of gyration: 23.47 Å; Cα contacts (8 Å, |Δi|>4): 177; chains: 1; bounding box: 55×57×68 Å

Foldseek 3Di:
DVQLQVVLVVVCLPVALLVSLLVLLVQLLVLLLVLLVDPDPVSNVVSVVSNVSSVNNNVVSVLVLVLLLDDPVCSVVVVVVVVVVVVVLVVVLVVLCVVQPDPDPVVVVVCVVPPRDSVSVSSNVSSVVSVVVSVVSVPQATRLLSCVVVVVNVSSVVNVVVSVCVVCVVPPPDDDDCPDPDNPPDDDPPPPPPPPVPPPPCPVVVVVVVVVVVVVVVPPPDPPDPDDDD

Mean predicted aligned error: 13.66 Å

Solvent-accessible surface area (backbone atoms only — not comparable to full-atom values): 13224 Å² total; per-residue (Å²): 69,71,69,18,30,56,55,35,47,59,41,21,77,74,77,31,47,51,59,34,34,44,52,18,36,46,43,21,27,54,29,35,40,52,36,44,71,47,89,46,71,69,59,27,52,52,31,47,52,51,17,38,25,14,51,30,18,24,55,64,43,53,56,55,50,52,55,69,78,43,55,80,94,51,39,66,62,56,50,50,52,56,52,50,53,53,51,52,50,54,50,51,53,50,52,49,46,65,73,49,49,78,89,48,76,70,56,59,64,58,41,66,78,45,94,69,49,50,69,34,53,45,38,41,60,66,22,50,62,40,48,50,50,40,58,57,56,67,76,52,75,69,52,47,64,60,28,48,79,70,69,38,53,72,60,24,50,54,46,50,53,51,52,50,48,66,76,37,67,89,42,90,83,71,74,90,76,84,86,72,89,77,66,92,82,59,84,80,70,79,74,80,75,70,73,70,91,74,85,81,81,49,74,68,50,57,52,47,51,55,48,49,54,51,50,53,56,59,67,65,55,77,83,85,80,83,89,86,76,134